Protein 8OVU (pdb70)

Secondary structure (DSSP, 8-state):
----EEEE----EEEETTS-EEEEEEEE-SSPPEEEEEETTEE----SSEEEEEETTEEEEEE-S--GGG-EEEEEEEEETTEEEEEEEEEEEE-----/----EEEE----EEEETTSPEEEEEEEE-SSPPEEEEEETTEEP-SBTTEEEEEETTEEEEEE-S--GGG-EEEEEEEEETTEEEEEEEEEEEE-----

Sequence (198 aa):
GTGPIFIKEVSNADISMGDVATLSVTVIGIPKPKIQWFFNGVLLTPSADYKFVFDGDDHSLIILFTKLEDEGEYTCMASNDYGKTICSAYLKINSKGEGGTGPIFIKEVSNADISMGDVATLSVTVIGIPKPKIQWFFNGVLLTPSADYKFVFDGDDHSLIILFTKLEDEGEYTCMASNDYGKTICSAYLKINSKGEG

Nearest PDB structures (foldseek):
  8ovu-assembly2_B  TM=9.937E-01  e=5.070E-19  Homo sapiens
  8p35-assembly1_A  TM=9.961E-01  e=4.847E-18  Homo sapiens
  2wwk-assembly1_O  TM=9.725E-01  e=3.177E-11  Homo sapiens
  2wwm-assembly2_C  TM=9.693E-01  e=1.285E-10  Homo sapiens
  6h4l-assembly1_A  TM=9.746E-01  e=4.669E-10  Homo sapiens

Solvent-accessible surface area: 10877 Å² total; per-residue (Å²): 71,76,21,3,86,22,108,51,102,13,82,110,28,99,38,59,76,30,70,18,0,35,5,12,0,23,5,74,14,117,58,110,6,136,30,68,3,39,44,89,58,105,92,32,97,85,68,82,42,42,54,57,23,146,50,49,63,27,24,0,0,0,0,11,65,4,76,102,117,10,56,6,89,3,19,0,34,0,20,25,124,136,29,147,46,106,11,52,5,103,0,85,7,72,45,194,81,175,123,85,55,26,5,98,19,107,89,105,12,78,108,30,100,37,62,71,3,43,11,0,49,4,34,0,22,3,68,16,127,51,129,6,132,31,71,6,44,33,93,65,101,75,22,84,116,61,98,63,33,60,72,18,138,77,50,63,64,30,14,0,0,0,12,7,0,79,126,115,8,50,7,93,0,23,0,34,0,16,14,130,144,24,137,52,109,13,51,5,103,1,86,4,73,42,175,83,174,123

GO terms:
  GO:0004713 protein tyrosine kinase activity (F, IDA)
  GO:0035995 detection of muscle stretch (P, IDA)
  GO:0030018 Z disc (C, IDA)
  GO:0005576 extracellular region (C, TAS)
  GO:0005829 cytosol (C, TAS)
  GO:0042802 identical protein binding (F, IPI)
  GO:0005515 protein binding (F, IPI)
  GO:0051015 actin filament binding (F, IDA)
  GO:0097493 structural molecule activity conferring elasticity (F, IDA)
  GO:0004674 protein serine/threonine kinase activity (F, IDA)
  GO:0031674 I band (C, IDA)
  GO:0005509 calcium ion binding (F, IDA)
  GO:0000794 condensed nuclear chromosome (C, IDA)
  GO:0005865 striated muscle thin filament (C, IDA)
  GO:0031430 M band (C, IDA)
  GO:0042805 actinin binding (F, IDA)
  GO:0051592 response to calcium ion (P, IDA)
  GO:0007076 mitotic chromosome condensation (P, IEP)
  GO:0097493 structural molecule activity conferring elasticity (F, TAS)
  GO:0035995 detection of muscle stretch (P, TAS)

Foldseek 3Di:
DFWKDWPAFWEADEAAQQAKDKTKTFMDDPVQWDKWKDFVRHTDDDDPQWDWDDDDRMIMIIGGRGHQVSWGKMKMWIDDPHDIDIHIYTYGYHYDDDD/DDWKDWPAFWEADEAEAQAKDKTKTFMDDPPFWDKWKDFVRHTDDDDPQWDWDDDVRMIIIIGGRDDPVRFGKMKMWTGDPHHIDIHIYTYHYDYDDDD

Organism: Homo sapiens (NCBI:txid9606)

Structure (mmCIF, N/CA/C/O backbone):
data_8OVU
#
_entry.id   8OVU
#
_cell.length_a   36.370
_cell.length_b   62.163
_cell.length_c   189.667
_cell.angle_alpha   90.000
_cell.angle_beta   90.000
_cell.angle_gamma   90.000
#
_symmetry.space_group_name_H-M   'C 2 2 21'
#
loop_
_entity.id
_entity.type
_entity.pdbx_description
1 polymer Titin
2 non-polymer 'MAGNESIUM ION'
3 water water
#
loop_
_atom_site.group_PDB
_atom_site.id
_atom_site.type_symbol
_atom_site.label_atom_id
_atom_site.label_alt_id
_atom_site.label_comp_id
_atom_site.label_asym_id
_atom_site.label_entity_id
_atom_site.label_seq_id
_atom_site.pdbx_PDB_ins_code
_atom_site.Cartn_x
_atom_site.Cartn_y
_atom_site.Cartn_z
_atom_site.occupancy
_atom_site.B_iso_or_equiv
_atom_site.auth_seq_id
_atom_site.auth_comp_id
_atom_site.auth_asym_id
_atom_site.auth_atom_id
_atom_site.pdbx_PDB_model_num
ATOM 1 N N . GLY A 1 1 ? -22.51077 26.50205 5.02647 1.000 57.52975 1 GLY A N 1
ATOM 2 C CA . GLY A 1 1 ? -21.60644 25.65856 4.20203 1.000 60.38509 1 GLY A CA 1
ATOM 3 C C . GLY A 1 1 ? -20.32833 26.36814 3.82683 1.000 58.74384 1 GLY A C 1
ATOM 4 O O . GLY A 1 1 ? -20.24399 26.94191 2.74548 1.000 72.51588 1 GLY A O 1
ATOM 10 N N . THR A 1 2 ? -19.32134 26.30442 4.70044 1.000 47.90621 2 THR A N 1
ATOM 11 C CA . THR A 1 2 ? -18.05998 27.01325 4.50256 1.000 29.60156 2 THR A CA 1
ATOM 12 C C . THR A 1 2 ? -16.91471 26.01469 4.38662 1.000 33.11330 2 THR A C 1
ATOM 13 O O . THR A 1 2 ? -16.95601 24.92070 4.95678 1.000 28.56253 2 THR A O 1
ATOM 24 N N . GLY A 1 3 ? -15.84206 26.43642 3.71685 1.000 30.44978 3 GLY A N 1
ATOM 25 C CA . GLY A 1 3 ? -14.62782 25.66113 3.69381 1.000 18.96575 3 GLY A CA 1
ATOM 26 C C . GLY A 1 3 ? -14.03910 25.56792 5.07762 1.000 16.86624 3 GLY A C 1
ATOM 27 O O . GLY A 1 3 ? -14.47991 26.24032 6.01344 1.000 26.02376 3 GLY A O 1
ATOM 31 N N . PRO A 1 4 ? -13.01304 24.72985 5.23919 1.000 20.40122 4 PRO A N 1
ATOM 32 C CA . PRO A 1 4 ? -12.42877 24.56328 6.56989 1.000 22.38283 4 PRO A CA 1
ATOM 33 C C . PRO A 1 4 ? -11.56946 25.766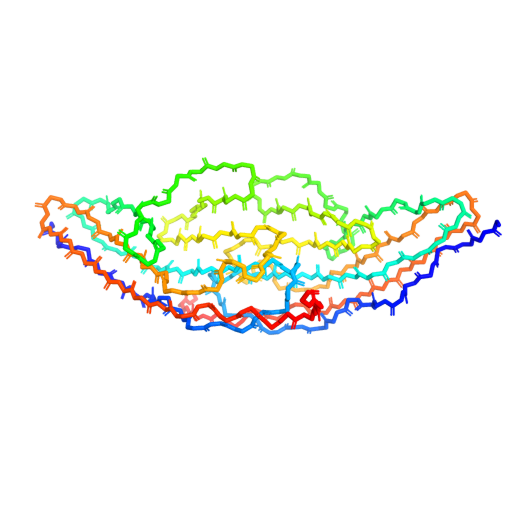06 6.95673 1.000 22.49429 4 PRO A C 1
ATOM 34 O O . PRO A 1 4 ? -10.87629 26.36853 6.13213 1.000 17.62955 4 PRO A O 1
ATOM 45 N N . ILE A 1 5 ? -11.59808 26.10405 8.23609 1.000 20.39891 5 ILE A N 1
ATOM 46 C CA . ILE A 1 5 ? -10.82749 27.22437 8.76589 1.000 24.29859 5 ILE A CA 1
ATOM 47 C C . ILE A 1 5 ? -10.08298 26.77576 10.00730 1.000 17.56323 5 ILE A C 1
ATOM 48 O O . ILE A 1 5 ? -10.71656 26.35069 10.98014 1.000 23.16220 5 ILE A O 1
ATOM 64 N N . PHE A 1 6 ? -8.76480 27.01261 10.03946 1.000 22.31496 6 PHE A N 1
ATOM 65 C CA . PHE A 1 6 ? -7.97471 26.78124 11.24753 1.000 21.88118 6 PHE A CA 1
ATOM 66 C C . PHE A 1 6 ? -8.17362 27.97504 12.17748 1.000 26.46656 6 PHE A C 1
ATOM 67 O O . PHE A 1 6 ? -7.65480 29.06406 11.92964 1.000 21.53323 6 PHE A O 1
ATOM 84 N N . ILE A 1 7 ? -8.95915 27.78141 13.23726 1.000 18.61066 7 ILE A N 1
ATOM 85 C CA . ILE A 1 7 ? -9.01289 28.76139 14.31799 1.000 17.92382 7 ILE A CA 1
ATOM 86 C C . ILE A 1 7 ? -7.68943 28.79430 15.07129 1.000 19.64578 7 ILE A C 1
ATOM 87 O O . ILE A 1 7 ? -7.33152 29.80491 15.67529 1.000 20.23328 7 ILE A O 1
ATOM 103 N N . LYS A 1 8 ? -7.04671 27.63528 15.20230 1.000 26.87867 8 LYS A N 1
ATOM 104 C CA . LYS A 1 8 ? -5.74023 27.48291 15.82745 1.000 21.50246 8 LYS A CA 1
ATOM 105 C C . LYS A 1 8 ? -4.90814 26.61669 14.90231 1.000 20.85688 8 LYS A C 1
ATOM 106 O O . LYS A 1 8 ? -5.29448 25.47961 14.59781 1.000 21.61363 8 LYS A O 1
ATOM 125 N N . GLU A 1 9 ? -3.82852 27.18060 14.38071 1.000 18.90451 9 GLU A N 1
ATOM 126 C CA . GLU A 1 9 ? -2.89775 26.44334 13.53367 1.000 23.62493 9 GLU A CA 1
ATOM 127 C C . GLU A 1 9 ? -1.80481 25.76522 14.35575 1.000 29.29155 9 GLU A C 1
ATOM 128 O O . GLU A 1 9 ? -1.58327 26.10517 15.50578 1.000 27.06329 9 GLU A O 1
ATOM 140 N N . VAL A 1 10 ? -1.12343 24.79641 13.74431 1.000 20.91826 10 VAL A N 1
ATOM 141 C CA . VAL A 1 10 ? -0.04820 24.08167 14.44754 1.000 20.37082 10 VAL A CA 1
ATOM 142 C C . VAL A 1 10 ? 1.10523 25.02587 14.72939 1.000 21.28293 10 VAL A C 1
ATOM 143 O O . VAL A 1 10 ? 1.33246 25.99666 13.98888 1.000 23.40687 10 VAL A O 1
ATOM 156 N N . SER A 1 11 ? 1.80823 24.78754 15.84106 1.000 29.39956 11 SER A N 1
ATOM 157 C CA . SER A 1 11 ? 2.95349 25.59836 16.24110 1.000 24.76897 11 SER A CA 1
ATOM 158 C C . SER A 1 11 ? 4.22350 24.76706 16.15441 1.000 29.57217 11 SER A C 1
ATOM 159 O O . SER A 1 11 ? 4.22104 23.57996 16.47654 1.000 18.95102 11 SER A O 1
ATOM 167 N N . ASN A 1 12 ? 5.32591 25.39807 15.77490 1.000 23.33572 12 ASN A N 1
ATOM 168 C CA . ASN A 1 12 ? 6.61768 24.73023 15.88628 1.000 25.92475 12 ASN A CA 1
ATOM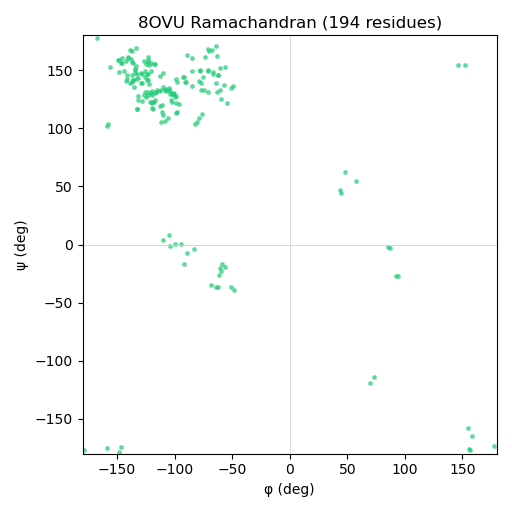 169 C C . ASN A 1 12 ? 6.85698 24.27250 17.32417 1.000 29.12518 12 ASN A C 1
ATOM 170 O O . ASN A 1 12 ? 6.40044 24.90281 18.28230 1.000 22.36120 12 ASN A O 1
ATOM 181 N N . ALA A 1 13 ? 7.64917 23.21248 17.48933 1.000 25.11872 13 ALA A N 1
ATOM 182 C CA . ALA A 1 13 ? 7.93163 22.70789 18.83170 1.000 29.11731 13 ALA A CA 1
ATOM 183 C C . ALA A 1 13 ? 9.32590 22.12501 18.82921 1.000 23.69390 13 ALA A C 1
ATOM 184 O O . ALA A 1 13 ? 9.78267 21.63913 17.79556 1.000 23.03551 13 ALA A O 1
ATOM 191 N N . ASP A 1 14 ? 10.00753 22.20799 19.98181 1.000 23.97702 14 ASP A N 1
ATOM 192 C CA . ASP A 1 14 ? 11.34660 21.65507 20.20641 1.000 22.53804 14 ASP A CA 1
ATOM 193 C C . ASP A 1 14 ? 11.25184 20.63065 21.33627 1.000 28.63402 14 ASP A C 1
ATOM 194 O O . ASP A 1 14 ? 10.81093 20.96392 22.43673 1.000 30.54993 14 ASP A O 1
ATOM 203 N N . ILE A 1 15 ? 11.65431 19.40185 21.07492 1.000 24.91804 15 ILE A N 1
ATOM 204 C CA . ILE A 1 15 ? 11.44272 18.28669 21.99230 1.000 25.99657 15 ILE A CA 1
ATOM 205 C C . ILE A 1 15 ? 12.76798 17.54560 22.13674 1.000 35.11514 15 ILE A C 1
ATOM 206 O O . ILE A 1 15 ? 13.53175 17.45517 21.17144 1.000 38.77640 15 ILE A O 1
ATOM 222 N N . SER A 1 16 ? 13.06316 17.05662 23.34368 1.000 25.30069 16 SER A N 1
ATOM 223 C CA . SER A 1 16 ? 14.19111 16.15380 23.53637 1.000 22.12459 16 SER A CA 1
ATOM 224 C C . SER A 1 16 ? 13.78734 14.76032 23.08580 1.000 32.44283 16 SER A C 1
ATOM 225 O O . SER A 1 16 ? 12.64216 14.33560 23.27803 1.000 27.14005 16 SER A O 1
ATOM 233 N N . MET A 1 17 ? 14.72761 14.07185 22.44476 1.000 27.22860 17 MET A N 1
ATOM 234 C CA . MET A 1 17 ? 14.49426 12.72843 21.94664 1.000 26.46069 17 MET A CA 1
ATOM 235 C C . MET A 1 17 ? 13.88390 11.86746 23.03723 1.000 29.21387 17 MET A C 1
ATOM 236 O O . MET A 1 17 ? 14.33398 11.86880 24.18551 1.000 26.72678 17 MET A O 1
ATOM 250 N N . GLY A 1 18 ? 12.88515 11.08753 22.66633 1.000 27.63320 18 GLY A N 1
ATOM 251 C CA . GLY A 1 18 ? 12.24142 10.19547 23.60993 1.000 24.35424 18 GLY A CA 1
ATOM 252 C C . GLY A 1 18 ? 11.00170 10.78205 24.27050 1.000 39.60520 18 GLY A C 1
ATOM 253 O O . GLY A 1 18 ? 10.07553 10.03589 24.61541 1.000 30.17128 18 GLY A O 1
ATOM 257 N N . ASP A 1 19 ? 10.92890 12.10080 24.38983 1.000 27.62502 19 ASP A N 1
ATOM 258 C CA . ASP A 1 19 ? 9.73444 12.71639 24.95439 1.000 28.33878 19 ASP A CA 1
ATOM 259 C C . ASP A 1 19 ? 8.54525 12.61975 23.99048 1.000 33.09610 19 ASP A C 1
ATOM 260 O O . ASP A 1 19 ? 8.66900 12.30635 22.79892 1.000 22.86936 19 ASP A O 1
ATOM 269 N N . VAL A 1 20 ? 7.37578 12.92588 24.52823 1.000 24.99428 20 VAL A N 1
ATOM 270 C CA . VAL A 1 20 ? 6.14746 12.89878 23.75160 1.000 22.60428 20 VAL A CA 1
ATOM 271 C C . VAL A 1 20 ? 6.12012 14.15804 22.90243 1.000 35.08881 20 VAL A C 1
ATOM 272 O O . VAL A 1 20 ? 6.34116 15.25361 23.41552 1.000 23.73873 20 VAL A O 1
ATOM 285 N N . ALA A 1 21 ? 5.81036 14.02206 21.61994 1.000 26.34313 21 ALA A N 1
ATOM 286 C CA . ALA A 1 21 ? 5.58307 15.16926 20.74533 1.000 21.68970 21 ALA A CA 1
ATOM 287 C C . ALA A 1 21 ? 4.08605 15.31873 20.49046 1.000 18.69036 21 ALA A C 1
ATOM 288 O O . ALA A 1 21 ? 3.40356 14.32638 20.24401 1.000 25.52661 21 ALA A O 1
ATOM 295 N N . THR A 1 22 ? 3.57153 16.56078 20.58568 1.000 16.21205 22 THR A N 1
ATOM 296 C CA . THR A 1 22 ? 2.19210 16.87774 20.25947 1.000 20.69999 22 THR A CA 1
ATOM 297 C C . THR A 1 22 ? 2.07151 18.06060 19.30112 1.000 23.06442 22 THR A C 1
ATOM 298 O O . THR A 1 22 ? 2.80212 19.05158 19.40841 1.000 19.97806 22 THR A O 1
ATOM 309 N N . LEU A 1 23 ? 1.16578 17.92934 18.34639 1.000 22.14802 23 LEU A N 1
ATOM 310 C CA . LEU A 1 23 ? 0.74697 19.02314 17.47955 1.000 26.12891 23 LEU A CA 1
ATOM 311 C C . LEU A 1 23 ? -0.76617 19.18826 17.60094 1.000 23.10100 23 LEU A C 1
ATOM 312 O O . LEU A 1 23 ? -1.49509 18.20322 17.51804 1.000 21.17022 23 LEU A O 1
ATOM 328 N N . SER A 1 24 ? -1.25171 20.41201 17.80032 1.000 19.97351 24 SER A N 1
ATOM 329 C CA . SER A 1 24 ? -2.68564 20.62643 18.00481 1.000 14.36275 24 SER A CA 1
ATOM 330 C C . SER A 1 24 ? -3.23075 21.71581 17.08809 1.000 15.92963 24 SER A C 1
ATOM 331 O O . SER A 1 24 ? -2.56093 22.70981 16.79547 1.000 19.56892 24 SER A O 1
ATOM 339 N N . VAL A 1 25 ? -4.50458 21.54432 16.68745 1.000 16.33001 25 VAL A N 1
ATOM 340 C CA . VAL A 1 25 ? -5.23235 22.50907 15.88567 1.000 13.80751 25 VAL A CA 1
ATOM 341 C C . VAL A 1 25 ? -6.65773 22.57085 16.39755 1.000 14.99837 25 VAL A C 1
ATOM 342 O O . VAL A 1 25 ? -7.13741 21.68107 17.10638 1.000 19.07855 25 VAL A O 1
ATOM 355 N N . THR A 1 26 ? -7.31274 23.64785 16.02801 1.000 17.05767 26 THR A N 1
ATOM 356 C CA . THR A 1 26 ? -8.73876 23.85692 16.18294 1.000 21.92688 26 THR A CA 1
ATOM 357 C C . THR A 1 26 ? -9.28232 24.22455 14.81043 1.000 18.01011 26 THR A C 1
ATOM 358 O O . THR A 1 26 ? -8.73305 25.10962 14.14907 1.000 20.13163 26 THR A O 1
ATOM 369 N N . VAL A 1 27 ? -10.33981 23.53579 14.36447 1.000 17.49087 27 VAL A N 1
ATOM 370 C CA . VAL A 1 27 ? -10.84221 23.69249 12.99575 1.000 16.46143 27 VAL A CA 1
ATOM 371 C C . VAL A 1 27 ? -12.34836 23.85539 13.04041 1.000 19.27183 27 VAL A C 1
ATOM 372 O O . VAL A 1 27 ? -13.02082 23.21178 13.85374 1.000 21.32729 27 VAL A O 1
ATOM 385 N N . ILE A 1 28 ? -12.88391 24.63948 12.10386 1.000 17.07236 28 ILE A N 1
ATOM 386 C CA . ILE A 1 28 ? -14.32140 24.81967 11.93947 1.000 18.43318 28 ILE A CA 1
ATOM 387 C C . ILE A 1 28 ? -14.63419 24.78414 10.44966 1.000 18.92395 28 ILE A C 1
ATOM 388 O O . ILE A 1 28 ? -13.73215 24.80521 9.61211 1.000 21.48868 28 ILE A O 1
ATOM 404 N N . GLY A 1 29 ? -15.91501 24.65378 10.12996 1.000 19.95802 29 GLY A N 1
ATOM 405 C CA . GLY A 1 29 ? -16.38734 24.48980 8.76299 1.000 21.27566 29 GLY A CA 1
ATOM 406 C C . GLY A 1 29 ? -17.61651 23.58499 8.78022 1.000 18.33595 29 GLY A C 1
ATOM 407 O O . GLY A 1 29 ? -17.84477 22.82969 9.71542 1.000 21.37315 29 GLY A O 1
ATOM 411 N N . ILE A 1 30 ? -18.46081 23.73974 7.76333 1.000 22.97699 30 ILE A N 1
ATOM 412 C CA . ILE A 1 30 ? -19.64297 22.92178 7.55679 1.000 26.75791 30 ILE A CA 1
ATOM 413 C C . ILE A 1 30 ? -19.59417 22.48891 6.09009 1.000 23.65164 30 ILE A C 1
ATOM 414 O O . ILE A 1 30 ? -19.45918 23.33319 5.18659 1.000 25.03267 30 ILE A O 1
ATOM 430 N N . PRO A 1 31 ? -19.62865 21.16913 5.79735 1.000 18.95409 31 PRO A N 1
ATOM 431 C CA . PRO A 1 31 ? -19.67559 20.02538 6.73553 1.000 29.33398 31 PRO A CA 1
ATOM 432 C C . PRO A 1 31 ? -18.43160 19.93598 7.60405 1.000 21.27622 31 PRO A C 1
ATOM 433 O O . PRO A 1 31 ? -17.42847 20.54100 7.24486 1.000 19.51101 31 PRO A O 1
ATOM 444 N N . LYS A 1 32 ? -18.50894 19.20511 8.70136 1.000 18.91799 32 LYS A N 1
ATOM 445 C CA . LYS A 1 32 ? -17.40047 19.16741 9.64453 1.000 22.83493 32 LYS A CA 1
ATOM 446 C C . LYS A 1 32 ? -16.17225 18.64355 8.92169 1.000 20.26062 32 LYS A C 1
ATOM 447 O O . LYS A 1 32 ? -16.23185 17.56676 8.31999 1.000 21.16393 32 LYS A O 1
ATOM 466 N N . PRO A 1 33 ? -15.05904 19.36389 8.93215 1.000 23.47493 33 PRO A N 1
ATOM 467 C CA . PRO A 1 33 ? -13.90499 18.91061 8.14522 1.000 24.96517 33 PRO A CA 1
ATOM 468 C C . PRO A 1 33 ? -13.22248 17.66696 8.69815 1.000 25.98837 33 PRO A C 1
ATOM 469 O O . PRO A 1 33 ? -13.16887 17.40846 9.90740 1.000 20.46407 33 PRO A O 1
ATOM 480 N N . LYS A 1 34 ? -12.67572 16.90177 7.76627 1.000 22.32226 34 LYS A N 1
ATOM 481 C CA . LYS A 1 34 ? -11.85135 15.75172 8.08819 1.000 17.07573 34 LYS A CA 1
ATOM 482 C C . LYS A 1 34 ? -10.39839 16.17930 8.16002 1.000 21.68126 34 LYS A C 1
ATOM 483 O O . LYS A 1 34 ? -9.96394 17.07591 7.44488 1.000 24.96698 34 LYS A O 1
ATOM 502 N N . ILE A 1 35 ? -9.67539 15.57502 9.08302 1.000 16.50530 35 ILE A N 1
ATOM 503 C CA . ILE A 1 35 ? -8.30451 15.95859 9.38420 1.000 17.33020 35 ILE A CA 1
ATOM 504 C C . ILE A 1 35 ? -7.37386 14.86873 8.91206 1.000 25.05371 35 ILE A C 1
ATOM 505 O O . ILE A 1 35 ? -7.58041 13.70274 9.24340 1.000 18.97266 35 ILE A O 1
ATOM 521 N N . GLN A 1 36 ? -6.27530 15.26691 8.26222 1.000 21.97594 36 GLN A N 1
ATOM 522 C CA . GLN A 1 36 ? -5.17494 14.35944 7.94326 1.000 22.13570 36 GLN A CA 1
ATOM 523 C C . GLN A 1 36 ? -3.86197 15.05201 8.30904 1.000 16.12964 36 GLN A C 1
ATOM 524 O O . GLN A 1 36 ? -3.77570 16.28338 8.33139 1.000 17.84418 36 GLN A O 1
ATOM 538 N N . TRP A 1 37 ? -2.85454 14.24861 8.60848 1.000 19.00764 37 TRP A N 1
ATOM 539 C CA . TRP A 1 37 ? -1.51854 14.70456 8.99192 1.000 15.90728 37 TRP A CA 1
ATOM 540 C C . TRP A 1 37 ? -0.49685 14.09882 8.04390 1.000 21.30185 37 TRP A C 1
ATOM 541 O O . TRP A 1 37 ? -0.59594 12.91558 7.66774 1.000 18.21478 37 TRP A O 1
ATOM 562 N N . PHE A 1 38 ? 0.50159 14.90664 7.69919 1.000 23.28229 38 PHE A N 1
ATOM 563 C CA . PHE A 1 38 ? 1.57427 14.53763 6.79007 1.000 24.04311 38 PHE A CA 1
ATOM 564 C C . PHE A 1 38 ? 2.91805 14.83195 7.44725 1.000 16.22421 38 PHE A C 1
ATOM 565 O O . PHE A 1 38 ? 3.04511 15.77821 8.22751 1.000 19.29003 38 PHE A O 1
ATOM 582 N N . PHE A 1 39 ? 3.91068 14.00628 7.12996 1.000 17.71377 39 PHE A N 1
ATOM 583 C CA . PHE A 1 39 ? 5.29149 14.21370 7.54873 1.000 25.93116 39 PHE A CA 1
ATOM 584 C C . PHE A 1 39 ? 6.16467 14.35914 6.31592 1.000 16.86285 39 PHE A C 1
ATOM 585 O O . PHE A 1 39 ? 6.26050 13.42209 5.50474 1.000 26.17335 39 PHE A O 1
ATOM 602 N N . ASN A 1 40 ? 6.77353 15.52326 6.16437 1.000 18.29928 40 ASN A N 1
ATOM 603 C CA . ASN A 1 40 ? 7.49205 15.85153 4.95028 1.000 25.74861 40 ASN A CA 1
ATOM 604 C C . ASN A 1 40 ? 6.67191 15.43716 3.73829 1.000 29.34738 40 ASN A C 1
ATOM 605 O O . ASN A 1 40 ? 7.18081 14.89108 2.76371 1.000 26.61005 40 ASN A O 1
ATOM 616 N N . GLY A 1 41 ? 5.38089 15.74327 3.78558 1.000 21.48294 41 GLY A N 1
ATOM 617 C CA . GLY A 1 41 ? 4.51252 15.52816 2.64333 1.000 27.01089 41 GLY A CA 1
ATOM 618 C C . GLY A 1 41 ? 3.92963 14.13867 2.51795 1.000 24.87858 41 GLY A C 1
ATOM 619 O O . GLY A 1 41 ? 3.12504 13.90858 1.60603 1.000 28.64590 41 GLY A O 1
ATOM 623 N N . VAL A 1 42 ? 4.26555 13.20538 3.39929 1.000 18.84781 42 VAL A N 1
ATOM 624 C CA . VAL A 1 42 ? 3.73706 11.83897 3.29370 1.000 22.75291 42 VAL A CA 1
ATOM 625 C C . VAL A 1 42 ? 2.65493 11.62889 4.35164 1.000 23.18708 42 VAL A C 1
ATOM 626 O O . VAL A 1 42 ? 2.85442 11.91776 5.53086 1.000 22.04465 42 VAL A O 1
ATOM 639 N N . LEU A 1 43 ? 1.53619 11.06980 3.93813 1.000 22.93912 43 LEU A N 1
ATOM 640 C CA . LEU A 1 43 ? 0.43142 10.82480 4.85037 1.000 25.97705 43 LEU A CA 1
ATOM 641 C C . LEU A 1 43 ? 0.81677 9.88135 5.99173 1.000 20.76659 43 LEU A C 1
ATOM 642 O O . LEU A 1 43 ? 1.43784 8.83207 5.78439 1.000 23.91390 43 LEU A O 1
ATOM 658 N N . LEU A 1 44 ? 0.45691 10.28134 7.19756 1.000 28.73710 44 LEU A N 1
ATOM 659 C CA . LEU A 1 44 ? 0.61703 9.48466 8.39941 1.000 24.64491 44 LEU A CA 1
ATOM 660 C C . LEU A 1 44 ? -0.67230 8.69446 8.65067 1.000 26.42460 44 LEU A C 1
ATOM 661 O O . LEU A 1 44 ? -1.78187 9.15538 8.33842 1.000 22.62944 44 LEU A O 1
ATOM 677 N N . THR A 1 45 ? -0.50867 7.46389 9.15249 1.000 21.49589 45 THR A N 1
ATOM 678 C CA . THR A 1 45 ? -1.63521 6.61203 9.53402 1.000 33.47902 45 THR A CA 1
ATOM 679 C C . THR A 1 45 ? -1.52507 6.27073 11.02159 1.000 33.06308 45 THR A C 1
ATOM 680 O O . THR A 1 45 ? -0.41958 6.24342 11.55507 1.000 28.28613 45 THR A O 1
ATOM 691 N N . PRO A 1 46 ? -2.64811 6.06076 11.73284 1.000 33.05059 46 PRO A N 1
ATOM 692 C CA . PRO A 1 46 ? -2.55248 5.69592 13.15854 1.000 31.08081 46 PRO A CA 1
ATOM 693 C C . PRO A 1 46 ? -1.83390 4.36663 13.32440 1.000 46.18614 46 PRO A C 1
ATOM 694 O O . PRO A 1 46 ? -1.93233 3.47339 12.48587 1.000 47.06572 46 PRO A O 1
ATOM 705 N N . SER A 1 47 ? -1.09110 4.25609 14.41438 1.000 53.39081 47 SER A N 1
ATOM 706 C CA . SER A 1 47 ? -0.26745 3.09253 14.72904 1.000 42.35921 47 SER A CA 1
ATOM 707 C C . SER A 1 47 ? -0.04137 3.13044 16.23659 1.000 56.83627 47 SER A C 1
ATOM 708 O O . SER A 1 47 ? -0.66793 3.91736 16.95706 1.000 45.21602 47 SER A O 1
ATOM 716 N N . ALA A 1 48 ? 0.77873 2.21554 16.72608 1.000 42.63223 48 ALA A N 1
ATOM 717 C CA . ALA A 1 48 ? 0.96572 2.09468 18.16533 1.000 56.12676 48 ALA A CA 1
ATOM 718 C C . ALA A 1 48 ? 1.55455 3.35864 18.77966 1.000 35.25979 48 ALA A C 1
ATOM 719 O O . ALA A 1 48 ? 1.21180 3.71232 19.91038 1.000 41.52913 48 ALA A O 1
ATOM 726 N N . ASP A 1 49 ? 2.46154 4.02982 18.07157 1.000 27.21449 49 ASP A N 1
ATOM 727 C CA . ASP A 1 49 ? 3.13450 5.20979 18.58956 1.000 41.14046 49 ASP A CA 1
ATOM 728 C C . ASP A 1 49 ? 2.63377 6.53515 18.01820 1.000 29.89216 49 ASP A C 1
ATOM 729 O O . ASP A 1 49 ? 3.15375 7.59067 18.41284 1.000 27.44829 49 ASP A O 1
ATOM 738 N N . TYR A 1 50 ? 1.66348 6.52900 17.09808 1.000 27.08029 50 TYR A N 1
ATOM 739 C CA . TYR A 1 50 ? 1.04962 7.75226 16.60429 1.000 27.10520 50 TYR A CA 1
ATOM 740 C C . TYR A 1 50 ? -0.40708 7.69509 16.99504 1.000 31.15267 50 TYR A C 1
ATOM 741 O O . TYR A 1 50 ? -1.12685 6.78829 16.55875 1.000 29.20391 50 TYR A O 1
ATOM 759 N N . LYS A 1 51 ? -0.86576 8.71825 17.71223 1.000 20.81907 51 LYS A N 1
ATOM 760 C CA . LYS A 1 51 ? -2.27380 8.83517 18.04969 1.000 25.76038 51 LYS A CA 1
ATOM 761 C C . LYS A 1 51 ? -2.88627 10.03575 17.35824 1.000 21.58605 51 LYS A C 1
ATOM 762 O O . LYS A 1 51 ? -2.38887 11.16115 17.49054 1.000 23.11323 51 LYS A O 1
ATOM 781 N N . PHE A 1 52 ? -4.02439 9.80930 16.73443 1.000 19.17596 52 PHE A N 1
ATOM 782 C CA . PHE A 1 52 ? -4.79948 10.84583 16.06275 1.000 16.69545 52 PHE A CA 1
ATOM 783 C C . PHE A 1 52 ? -6.00548 11.02532 16.96117 1.000 21.08137 52 PHE A C 1
ATOM 784 O O . PHE A 1 52 ? -6.89655 10.18438 16.94742 1.000 22.37867 52 PHE A O 1
ATOM 801 N N . VAL A 1 53 ? -6.07355 12.11441 17.70117 1.000 20.23416 53 VAL A N 1
ATOM 802 C CA . VAL A 1 53 ? -7.13576 12.26501 18.68434 1.000 20.03486 53 VAL A CA 1
ATOM 803 C C . VAL A 1 53 ? -7.93035 13.52533 18.38270 1.000 18.07873 53 VAL A C 1
ATOM 804 O O . VAL A 1 53 ? -7.46411 14.43989 17.70817 1.000 17.36429 53 VAL A O 1
ATOM 817 N N . PHE A 1 54 ? -9.18849 13.53195 18.81580 1.000 22.53162 54 PHE A N 1
ATOM 818 C CA . PHE A 1 54 ? -10.00421 14.72521 18.64684 1.000 16.69361 54 PHE A CA 1
ATOM 819 C C . PHE A 1 54 ? -10.95580 14.86364 19.81903 1.000 18.93463 54 PHE A C 1
ATOM 820 O O . PHE A 1 54 ? -11.27181 13.88299 20.51017 1.000 23.64558 54 PHE A O 1
ATOM 837 N N . ASP A 1 55 ? -11.45005 16.09763 19.97816 1.000 19.61249 55 ASP A N 1
ATOM 838 C CA . ASP A 1 55 ? -12.40108 16.46396 21.03043 1.000 24.27513 55 ASP A CA 1
ATOM 839 C C . ASP A 1 55 ? -13.10786 17.71862 20.52737 1.000 17.01403 55 ASP A C 1
ATOM 840 O O . ASP A 1 55 ? -12.51574 18.80804 20.52347 1.000 16.81650 55 ASP A O 1
ATOM 849 N N . GLY A 1 56 ? -14.33811 17.55493 20.07866 1.000 20.74196 56 GLY A N 1
ATOM 850 C CA . GLY A 1 56 ? -15.10204 18.73192 19.65482 1.000 27.26311 56 GLY A CA 1
ATOM 851 C C . GLY A 1 56 ? -14.61665 19.28686 18.33298 1.000 20.41148 56 GLY A C 1
ATOM 852 O O . GLY A 1 56 ? -14.75746 18.62993 17.30552 1.000 20.74450 56 GLY A O 1
ATOM 856 N N . ASP A 1 57 ? -14.06057 20.49653 18.32982 1.000 18.22464 57 ASP A N 1
ATOM 857 C CA . ASP A 1 57 ? -13.44022 21.06775 17.14883 1.000 19.22239 57 ASP A CA 1
ATOM 858 C C . ASP A 1 57 ? -11.92735 20.93987 17.15332 1.000 20.71372 57 ASP A C 1
ATOM 859 O O . ASP A 1 57 ? -11.30217 21.37847 16.19237 1.000 19.29049 57 ASP A O 1
ATOM 868 N N . ASP A 1 58 ? -11.35301 20.32555 18.19625 1.000 19.55448 58 ASP A N 1
ATOM 869 C CA . ASP A 1 58 ? -9.91681 20.22592 18.39113 1.000 16.64704 58 ASP A CA 1
ATOM 870 C C . ASP A 1 58 ? -9.40228 18.87110 17.92658 1.000 20.04742 58 ASP A C 1
ATOM 871 O O . ASP A 1 58 ? -10.06466 17.83239 18.07891 1.000 20.56005 58 ASP A O 1
ATOM 880 N N . HIS A 1 59 ? -8.23335 18.90548 17.34810 1.000 17.62035 59 HIS A N 1
ATOM 881 C CA . HIS A 1 59 ? -7.52082 17.73348 16.92303 1.000 16.54070 59 HIS A CA 1
ATOM 882 C C . HIS A 1 59 ? -6.06432 17.82636 17.34998 1.000 17.64678 59 HIS A C 1
ATOM 883 O O . HIS A 1 59 ? -5.44578 18.90795 17.37283 1.000 20.21857 59 HIS A O 1
ATOM 897 N N . SER A 1 60 ? -5.49382 16.66375 17.63244 1.000 15.30713 60 SER A N 1
ATOM 898 C CA . SER A 1 60 ? -4.07324 16.60688 17.94888 1.000 15.34937 60 SER A CA 1
ATOM 899 C C . SER A 1 60 ? -3.42746 15.37349 17.35665 1.000 15.30023 60 SER A C 1
ATOM 900 O O . SER A 1 60 ? -4.01929 14.29445 17.34816 1.000 19.45437 60 SER A O 1
ATOM 908 N N . LEU A 1 61 ? -2.16927 15.52192 16.95562 1.000 18.81697 61 LEU A N 1
ATOM 909 C CA . LEU A 1 61 ? -1.29664 14.39356 16.66806 1.000 20.94112 61 LEU A CA 1
ATOM 910 C C . LEU A 1 61 ? -0.35396 14.21606 17.84739 1.000 26.54013 61 LEU A C 1
ATOM 911 O O . LEU A 1 61 ? 0.26706 15.18806 18.28219 1.000 23.28207 61 LEU A O 1
ATOM 927 N N . ILE A 1 62 ? -0.26318 12.99107 18.36635 1.000 17.66598 62 ILE A N 1
ATOM 928 C CA . ILE A 1 62 ? 0.59124 12.65577 19.50316 1.000 20.90646 62 ILE A CA 1
ATOM 929 C C . ILE A 1 62 ? 1.59930 11.60785 19.03844 1.000 19.17796 62 ILE A C 1
ATOM 930 O O . ILE A 1 62 ? 1.21755 10.54563 18.53652 1.000 24.01706 62 ILE A O 1
ATOM 946 N N . ILE A 1 63 ? 2.87798 11.91754 19.16539 1.000 19.16050 63 ILE A N 1
ATOM 947 C CA . ILE A 1 63 ? 3.94480 10.98257 18.81244 1.000 15.95392 63 ILE A CA 1
ATOM 948 C C . ILE A 1 63 ? 4.61345 10.55861 20.10811 1.000 18.67289 63 ILE A C 1
ATOM 949 O O . ILE A 1 63 ? 5.12036 11.41376 20.84933 1.000 24.17979 63 ILE A O 1
ATOM 965 N N . LEU A 1 64 ? 4.46898 9.28116 20.44789 1.000 24.20807 64 LEU A N 1
ATOM 966 C CA . LEU A 1 64 ? 5.14630 8.68587 21.59212 1.000 29.58156 64 LEU A CA 1
ATOM 967 C C . LEU A 1 64 ? 6.53325 8.24097 21.18105 1.000 29.10128 64 LEU A C 1
ATOM 968 O O . LEU A 1 64 ? 6.76757 7.82397 20.03652 1.000 29.41465 64 LEU A O 1
ATOM 984 N N . PHE A 1 65 ? 7.43450 8.28665 22.14437 1.000 28.97424 65 PHE A N 1
ATOM 985 C CA . PHE A 1 65 ? 8.74713 7.67652 22.02976 1.000 32.88040 65 PHE A CA 1
ATOM 986 C C . PHE A 1 65 ? 9.50310 8.22346 20.82443 1.000 39.23479 65 PHE A C 1
ATOM 987 O O . PHE A 1 65 ? 10.05155 7.46914 20.02021 1.000 35.44586 65 PHE A O 1
ATOM 1004 N N . THR A 1 66 ? 9.62564 9.54385 20.77177 1.000 26.40365 66 THR A N 1
ATOM 1005 C CA . THR A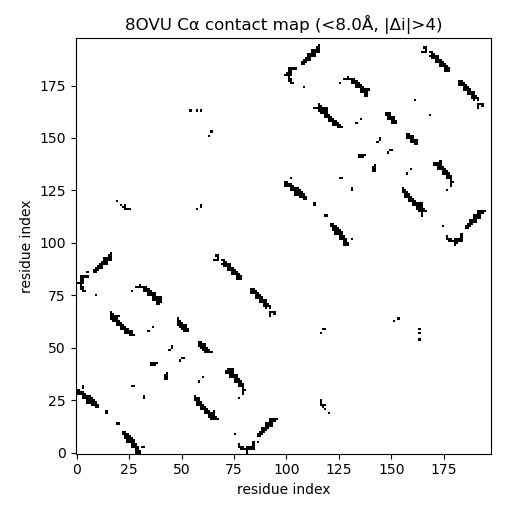 1 66 ? 10.21517 10.19508 19.60328 1.000 20.40994 66 THR A CA 1
ATOM 1006 C C . THR A 1 66 ? 11.66378 9.76749 19.41884 1.000 27.90314 66 THR A C 1
ATOM 1007 O O . THR A 1 66 ? 12.40825 9.55697 20.38178 1.000 29.41227 66 THR A O 1
ATOM 1018 N N . LYS A 1 67 ? 12.06824 9.66854 18.15572 1.000 23.52443 67 LYS A N 1
ATOM 1019 C CA . LYS A 1 67 ? 13.43013 9.35097 17.77297 1.000 39.74372 67 LYS A CA 1
ATOM 1020 C C . LYS A 1 67 ? 13.88612 10.50002 16.89558 1.000 37.05969 67 LYS A C 1
ATOM 1021 O O . LYS A 1 67 ? 13.06378 11.24855 16.35304 1.000 19.53360 67 LYS A O 1
ATOM 1040 N N . LEU A 1 68 ? 15.19222 10.63718 16.73738 1.000 24.69020 68 LEU A N 1
ATOM 1041 C CA . LEU A 1 68 ? 15.69997 11.73717 15.92422 1.000 37.23612 68 LEU A CA 1
ATOM 1042 C C . LEU A 1 68 ? 15.01720 11.77583 14.56280 1.000 30.89800 68 LEU A C 1
ATOM 1043 O O . LEU A 1 68 ? 14.73318 12.84942 14.02434 1.000 23.02055 68 LEU A O 1
ATOM 1059 N N . GLU A 1 69 ? 14.73098 10.59795 14.00669 1.000 27.74520 69 GLU A N 1
ATOM 1060 C CA . GLU A 1 69 ? 14.12093 10.46257 12.68507 1.000 37.37958 69 GLU A CA 1
ATOM 1061 C C . GLU A 1 69 ? 12.76020 11.15197 12.57928 1.000 28.74689 69 GLU A C 1
ATOM 1062 O O . GLU A 1 69 ? 12.27253 11.36542 11.45972 1.000 24.22305 69 GLU A O 1
ATOM 1074 N N . ASP A 1 70 ? 12.12922 11.47094 13.70094 1.000 20.39627 70 ASP A N 1
ATOM 1075 C CA . ASP A 1 70 ? 10.81562 12.13333 13.69465 1.000 26.14670 70 ASP A CA 1
ATOM 1076 C C . ASP A 1 70 ? 10.91794 13.64022 13.51601 1.000 24.96642 70 ASP A C 1
ATOM 1077 O O . ASP A 1 70 ? 9.88469 14.32059 13.43309 1.000 20.16413 70 ASP A O 1
ATOM 1086 N N . GLU A 1 71 ? 12.13685 14.17470 13.46120 1.000 23.92462 71 GLU A N 1
ATOM 1087 C CA . GLU A 1 71 ? 12.31994 15.60046 13.24024 1.000 17.59919 71 GLU A CA 1
ATOM 1088 C C . GLU A 1 71 ? 11.95546 15.93055 11.79425 1.000 15.58043 71 GLU A C 1
ATOM 1089 O O . GLU A 1 71 ? 12.39841 15.25450 10.86754 1.000 16.76180 71 GLU A O 1
ATOM 1101 N N . GLY A 1 72 ? 11.13502 16.95882 11.60601 1.000 22.70879 72 GLY A N 1
ATOM 1102 C CA . GLY A 1 72 ? 10.78174 17.39207 10.26480 1.000 20.72730 72 GLY A CA 1
ATOM 1103 C C . GLY A 1 72 ? 9.48644 18.19468 10.21217 1.000 26.12997 72 GLY A C 1
ATOM 1104 O O . GLY A 1 72 ? 8.96955 18.65230 11.23458 1.000 23.18370 72 GLY A O 1
ATOM 1108 N N . GLU A 1 73 ? 8.96216 18.32638 8.99337 1.000 20.70706 73 GLU A N 1
ATOM 1109 C CA . GLU A 1 73 ? 7.84928 19.22796 8.74740 1.000 17.37409 73 GLU A CA 1
ATOM 1110 C C . GLU A 1 73 ? 6.56415 18.42488 8.79758 1.000 20.57905 73 GLU A C 1
ATOM 1111 O O . GLU A 1 73 ? 6.39616 17.49783 8.01115 1.000 24.10218 73 GLU A O 1
ATOM 1123 N N . TYR A 1 74 ? 5.66212 18.79313 9.70301 1.000 15.90853 74 TYR A N 1
ATOM 1124 C CA . TYR A 1 74 ? 4.36808 18.15353 9.88278 1.000 19.16083 74 TYR A CA 1
ATOM 1125 C C . TYR A 1 74 ? 3.31755 19.10847 9.36888 1.000 21.63115 74 TYR A C 1
ATOM 1126 O O . TYR A 1 74 ? 3.36512 20.30519 9.68717 1.000 21.94504 74 TYR A O 1
ATOM 1144 N N . THR A 1 75 ? 2.39450 18.58302 8.56282 1.000 20.40132 75 THR A N 1
ATOM 1145 C CA . THR A 1 75 ? 1.33149 19.35624 7.93512 1.000 15.98132 75 THR A CA 1
ATOM 1146 C C . THR A 1 75 ? 0.02119 18.77742 8.38589 1.000 21.13450 75 THR A C 1
ATOM 1147 O O . THR A 1 75 ? -0.14328 17.54882 8.38701 1.000 25.10516 75 THR A O 1
ATOM 1158 N N . CYS A 1 76 ? -0.86939 19.66280 8.83953 1.000 24.52291 76 CYS A N 1
ATOM 1159 C CA . CYS A 1 76 ? -2.25819 19.33852 9.10229 1.000 19.63737 76 CYS A CA 1
ATOM 1160 C C . CYS A 1 76 ? -3.06482 19.80413 7.90252 1.000 24.82988 76 CYS A C 1
ATOM 1161 O O . CYS A 1 76 ? -2.97447 20.97071 7.51243 1.000 19.10140 76 CYS A O 1
ATOM 1169 N N . MET A 1 77 ? -3.87145 18.90121 7.34262 1.000 16.14740 77 MET A N 1
ATOM 1170 C CA . MET A 1 77 ? -4.79799 19.24164 6.27515 1.000 14.35478 77 MET A CA 1
ATOM 1171 C C . MET A 1 77 ? -6.21960 19.00012 6.76149 1.000 21.35566 77 MET A C 1
ATOM 1172 O O . MET A 1 77 ? -6.52403 17.92145 7.28337 1.000 22.36476 77 MET A O 1
ATOM 1186 N N . ALA A 1 78 ? -7.07533 20.00058 6.57123 1.000 17.73083 78 ALA A N 1
ATOM 1187 C CA . ALA A 1 78 ? -8.51044 19.89281 6.84596 1.000 24.78087 78 ALA A CA 1
ATOM 1188 C C . ALA A 1 78 ? -9.28518 20.02214 5.54484 1.000 26.96571 78 ALA A C 1
ATOM 1189 O O . ALA A 1 78 ? -9.03145 20.95798 4.76202 1.000 17.31357 78 ALA A O 1
ATOM 1196 N N . SER A 1 79 ? -10.24496 19.11446 5.34095 1.000 25.19329 79 SER A N 1
ATOM 1197 C CA . SER A 1 79 ? -10.94130 18.94055 4.07476 1.000 23.27530 79 SER A CA 1
ATOM 1198 C C . SER A 1 79 ? -12.43811 18.79592 4.29874 1.000 22.86223 79 SER A C 1
ATOM 1199 O O . SER A 1 79 ? -12.87384 18.02846 5.16229 1.000 19.28860 79 SER A O 1
ATOM 1207 N N . ASN A 1 80 ? -13.21702 19.49260 3.47881 1.000 25.82156 80 ASN A N 1
ATOM 1208 C CA . ASN A 1 80 ? -14.64149 19.26439 3.39597 1.000 19.67896 80 ASN A CA 1
ATOM 1209 C C . ASN A 1 80 ? -15.12962 19.55577 1.97864 1.000 19.19314 80 ASN A C 1
ATOM 1210 O O . ASN A 1 80 ? -14.36260 19.92459 1.07750 1.000 17.46493 80 ASN A O 1
ATOM 1221 N N . ASP A 1 81 ? -16.42985 19.41175 1.79999 1.000 22.38995 81 ASP A N 1
ATOM 1222 C CA . ASP A 1 81 ? -17.03698 19.56572 0.47481 1.000 26.46767 81 ASP A CA 1
ATOM 1223 C C . ASP A 1 81 ? -16.73249 20.91891 -0.17501 1.000 32.99727 81 ASP A C 1
ATOM 1224 O O . ASP A 1 81 ? -16.99848 21.08480 -1.37024 1.000 22.94751 81 ASP A O 1
ATOM 1233 N N . TYR A 1 82 ? -16.33156 21.93292 0.59619 1.000 31.27108 82 TYR A N 1
ATOM 1234 C CA . TYR A 1 82 ? -16.12494 23.27124 0.05506 1.000 18.87123 82 TYR A CA 1
ATOM 1235 C C . TYR A 1 82 ? -14.66485 23.67897 0.00086 1.000 27.43525 82 TYR A C 1
ATOM 1236 O O . TYR A 1 82 ? -14.35309 24.81508 -0.38869 1.000 25.47673 82 TYR A O 1
ATOM 1254 N N . GLY A 1 83 ? -13.76194 22.79807 0.36235 1.000 25.06647 83 GLY A N 1
ATOM 1255 C CA . GLY A 1 83 ? -12.37046 23.13362 0.18598 1.000 16.45569 83 GLY A CA 1
ATOM 1256 C C . GLY A 1 83 ? -11.43464 22.36570 1.08977 1.000 18.19506 83 GLY A C 1
ATOM 1257 O O . GLY A 1 83 ? -11.81617 21.51246 1.88905 1.000 19.51974 83 GLY A O 1
ATOM 1261 N N . LYS A 1 84 ? -10.18326 22.73228 0.95727 1.000 19.32452 84 LYS A N 1
ATOM 1262 C CA . LYS A 1 84 ? -9.09976 22.09399 1.67360 1.000 29.68299 84 LYS A CA 1
ATOM 1263 C C . LYS A 1 84 ? -8.20575 23.20752 2.16866 1.000 18.63921 84 LYS A C 1
ATOM 1264 O O . LYS A 1 84 ? -7.97429 24.16655 1.43687 1.000 25.24645 84 LYS A O 1
ATOM 1283 N N . THR A 1 85 ? -7.66951 23.05767 3.37922 1.000 16.91452 85 THR A N 1
ATOM 1284 C CA . THR A 1 85 ? -6.84730 24.07559 4.01503 1.000 22.07671 85 THR A CA 1
ATOM 1285 C C . THR A 1 85 ? -5.73124 23.37815 4.76969 1.000 17.27204 85 THR A C 1
ATOM 1286 O O . THR A 1 85 ? -5.95671 22.32353 5.37943 1.000 19.71321 85 THR A O 1
ATOM 1297 N N . ILE A 1 86 ? -4.52588 23.94483 4.72620 1.000 25.23033 86 ILE A N 1
ATOM 1298 C CA . ILE A 1 86 ? -3.39643 23.30415 5.38175 1.000 34.12301 86 ILE A CA 1
ATOM 1299 C C . ILE A 1 86 ? -2.73754 24.29226 6.32304 1.000 20.82828 86 ILE A C 1
ATOM 1300 O O . ILE A 1 86 ? -2.87195 25.50840 6.17871 1.000 26.65947 86 ILE A O 1
ATOM 1316 N N . CYS A 1 87 ? -2.01436 23.74560 7.29329 1.000 16.56765 87 CYS A N 1
ATOM 1317 C CA . CYS A 1 87 ? -1.05923 24.52587 8.06758 1.000 20.92763 87 CYS A CA 1
ATOM 1318 C C . CYS A 1 87 ? 0.08884 23.58909 8.41692 1.000 19.34547 87 CYS A C 1
ATOM 1319 O O . CYS A 1 87 ? -0.07884 22.36105 8.46148 1.000 25.33765 87 CYS A O 1
ATOM 1327 N N . SER A 1 88 ? 1.25493 24.17019 8.67341 1.000 17.48998 88 SER A N 1
ATOM 1328 C CA . SER A 1 88 ? 2.45185 23.36732 8.89783 1.000 24.97126 88 SER A CA 1
ATOM 1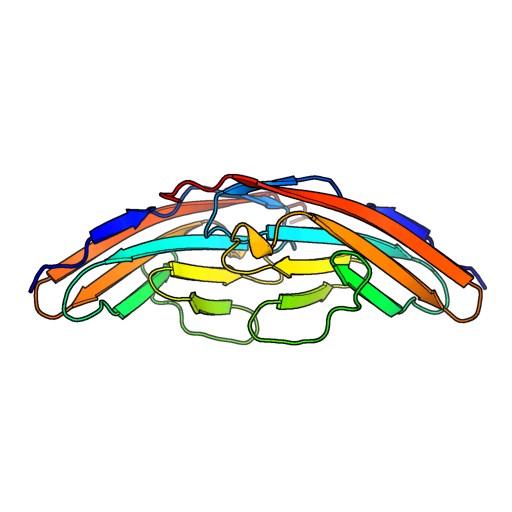329 C C . SER A 1 88 ? 3.27402 23.89479 10.06512 1.000 20.13236 88 SER A C 1
ATOM 1330 O O . SER A 1 88 ? 3.24667 25.07944 10.39919 1.000 24.79830 88 SER A O 1
ATOM 1338 N N . ALA A 1 89 ? 4.06680 22.99950 10.63327 1.000 16.80185 89 ALA A N 1
ATOM 1339 C CA . ALA A 1 89 ? 4.99795 23.34034 11.69878 1.000 20.73666 89 ALA A CA 1
ATOM 1340 C C . ALA A 1 89 ? 6.19925 22.42494 11.61474 1.000 19.14689 89 ALA A C 1
ATOM 1341 O O . ALA A 1 89 ? 6.11997 21.33152 11.05781 1.000 27.64386 89 ALA A O 1
ATOM 1348 N N . TYR A 1 90 ? 7.30390 22.87955 12.20546 1.000 21.04878 90 TYR A N 1
ATOM 1349 C CA . TYR A 1 90 ? 8.55023 22.12606 12.27060 1.000 21.29253 90 TYR A CA 1
ATOM 1350 C C . TYR A 1 90 ? 8.67974 21.54816 13.66677 1.000 23.68646 90 TYR A C 1
ATOM 1351 O O . TYR A 1 90 ? 8.61512 22.29314 14.66349 1.000 21.40753 90 TYR A O 1
ATOM 1369 N N . LEU A 1 91 ? 8.83720 20.22227 13.73730 1.000 20.37409 91 LEU A N 1
ATOM 1370 C CA . LEU A 1 91 ? 9.18349 19.52478 14.97133 1.000 16.03204 91 LEU A CA 1
ATOM 1371 C C . LEU A 1 91 ? 10.68256 19.24791 15.00679 1.000 23.37390 91 LEU A C 1
ATOM 1372 O O . LEU A 1 91 ? 11.19205 18.42962 14.23571 1.000 22.16971 91 LEU A O 1
ATOM 1388 N N . LYS A 1 92 ? 11.37592 19.88065 15.93238 1.000 21.39751 92 LYS A N 1
ATOM 1389 C CA . LYS A 1 92 ? 12.79731 19.63150 16.13001 1.000 20.62838 92 LYS A CA 1
ATOM 1390 C C . LYS A 1 92 ? 12.98311 18.70839 17.32555 1.000 23.04351 92 LYS A C 1
ATOM 1391 O O . LYS A 1 92 ? 12.38547 18.93127 18.39367 1.000 23.89154 92 LYS A O 1
ATOM 1410 N N . ILE A 1 93 ? 13.77188 17.65407 17.12406 1.000 22.41747 93 ILE A N 1
ATOM 1411 C CA . ILE A 1 93 ? 14.04001 16.64870 18.13083 1.000 21.18217 93 ILE A CA 1
ATOM 1412 C C . ILE A 1 93 ? 15.49836 16.78040 18.52048 1.000 30.51968 93 ILE A C 1
ATOM 1413 O O . ILE A 1 93 ? 16.39113 16.32811 17.78643 1.000 27.45150 93 ILE A O 1
ATOM 1429 N N . ASN A 1 94 ? 15.74302 17.33787 19.69727 1.000 22.19956 94 ASN A N 1
ATOM 1430 C CA . ASN A 1 94 ? 17.10864 17.47993 20.20906 1.000 23.37347 94 ASN A CA 1
ATOM 1431 C C . ASN A 1 94 ? 17.58925 16.13188 20.71499 1.000 23.43795 94 ASN A C 1
ATOM 1432 O O . ASN A 1 94 ? 17.05830 15.62370 21.70484 1.000 21.59357 94 ASN A O 1
ATOM 1443 N N . SER A 1 95 ? 18.57152 15.54554 20.02778 1.000 21.11154 95 SER A N 1
ATOM 1444 C CA . SER A 1 95 ? 19.00945 14.18186 20.28970 1.000 24.50721 95 SER A CA 1
ATOM 1445 C C . SER A 1 95 ? 20.50142 14.10903 20.62359 1.000 24.88921 95 SER A C 1
ATOM 1446 O O . SER A 1 95 ? 21.30642 14.96100 20.24614 1.000 20.15984 95 SER A O 1
ATOM 1454 N N . LYS A 1 96 ? 20.85667 13.03475 21.31260 1.000 23.51595 96 LYS A N 1
ATOM 1455 C CA . LYS A 1 96 ? 22.24279 12.74754 21.66785 1.000 26.19198 96 LYS A CA 1
ATOM 1456 C C . LYS A 1 96 ? 22.57245 11.36049 21.13432 1.000 26.45828 96 LYS A C 1
ATOM 1457 O O . LYS A 1 96 ? 21.74398 10.45196 21.21224 1.000 30.64262 96 LYS A O 1
ATOM 1476 N N . GLY A 1 97 ? 23.77448 11.17091 20.62120 1.000 28.31813 97 GLY A N 1
ATOM 1477 C CA . GLY A 1 97 ? 24.07602 9.87741 20.04392 1.000 32.37277 97 GLY A CA 1
ATOM 1478 C C . GLY A 1 97 ? 25.49183 9.83153 19.52706 1.000 33.94020 97 GLY A C 1
ATOM 1479 O O . GLY A 1 97 ? 26.27526 10.75812 19.71933 1.000 25.95808 97 GLY A O 1
ATOM 1483 N N . GLU A 1 98 ? 25.82429 8.69181 18.92424 1.000 30.71837 98 GLU A N 1
ATOM 1484 C CA . GLU A 1 98 ? 27.16283 8.45050 18.41618 1.000 52.67036 98 GLU A CA 1
ATOM 1485 C C . GLU A 1 98 ? 27.05963 7.75421 17.07314 1.000 48.77082 98 GLU A C 1
ATOM 1486 O O . GLU A 1 98 ? 26.19492 6.89782 16.87479 1.000 39.61515 98 GLU A O 1
ATOM 1498 N N . GLY A 1 99 ? 27.90068 8.17081 16.13895 1.000 45.68457 99 GLY A N 1
ATOM 1499 C CA . GLY A 1 99 ? 27.89241 7.61470 14.80216 1.000 60.67986 99 GLY A CA 1
ATOM 1500 C C . GLY A 1 99 ? 28.39729 6.18284 14.74535 1.000 46.68840 99 GLY A C 1
ATOM 1501 O O . GLY A 1 99 ? 28.98661 5.68997 15.70415 1.000 53.84559 99 GLY A O 1
ATOM 1505 N N . GLY B 1 1 ? 17.04243 -2.83390 48.22187 1.000 79.17737 1 GLY B N 1
ATOM 1506 C CA . GLY B 1 1 ? 15.72844 -2.73076 48.89994 1.000 74.54336 1 GLY B CA 1
ATOM 1507 C C . GLY B 1 1 ? 15.47175 -1.30872 49.30932 1.000 80.22228 1 GLY B C 1
ATOM 1508 O O . GLY B 1 1 ? 15.76236 -0.89818 50.44525 1.000 78.43745 1 GLY B O 1
ATOM 1514 N N . THR B 1 2 ? 14.93146 -0.54969 48.36722 1.000 82.95548 2 THR B N 1
ATOM 1515 C CA . THR B 1 2 ? 14.70025 0.86819 48.57404 1.000 95.82363 2 THR B CA 1
ATOM 1516 C C . THR B 1 2 ? 13.23464 1.24690 48.44265 1.000 96.04047 2 THR B C 1
ATOM 1517 O O . THR B 1 2 ? 12.45181 0.57731 47.76582 1.000 96.43442 2 THR B O 1
ATOM 1528 N N . GLY B 1 3 ? 12.88311 2.36103 49.07858 1.000 93.41862 3 GLY B N 1
ATOM 1529 C CA . GLY B 1 3 ? 11.72060 3.09602 48.66113 1.000 83.25398 3 GLY B CA 1
ATOM 1530 C C . GLY B 1 3 ? 12.08181 3.71962 47.32381 1.000 63.19696 3 GLY B C 1
ATOM 1531 O O . GLY B 1 3 ? 13.25343 3.74795 46.93273 1.000 60.54085 3 GLY B O 1
ATOM 1535 N N . PRO B 1 4 ? 11.09778 4.22664 46.59384 1.000 44.13106 4 PRO B N 1
ATOM 1536 C CA . PRO B 1 4 ? 11.38351 4.82580 45.27898 1.000 41.56397 4 PRO B CA 1
ATOM 1537 C C . PRO B 1 4 ? 11.97412 6.22979 45.36662 1.000 42.42996 4 PRO B C 1
ATOM 1538 O O . PRO B 1 4 ? 11.65526 7.00115 46.27302 1.000 58.49916 4 PRO B O 1
ATOM 1549 N N . ILE B 1 5 ? 12.80372 6.57662 44.36962 1.000 30.41013 5 ILE B N 1
ATOM 1550 C CA . ILE B 1 5 ? 13.43171 7.89047 44.28130 1.000 34.29844 5 ILE B CA 1
ATOM 1551 C C . ILE B 1 5 ? 13.07699 8.54547 42.94264 1.000 39.22412 5 ILE B C 1
ATOM 1552 O O . ILE B 1 5 ? 13.26532 7.94699 41.87604 1.000 36.20361 5 ILE B O 1
ATOM 1568 N N . PHE B 1 6 ? 12.59072 9.79159 43.00524 1.000 29.04778 6 PHE B N 1
ATOM 1569 C CA . PHE B 1 6 ? 12.35495 10.59828 41.80732 1.000 25.03227 6 PHE B CA 1
ATOM 1570 C C . PHE B 1 6 ? 13.66030 11.25316 41.36739 1.000 41.02093 6 PHE B C 1
ATOM 1571 O O . PHE B 1 6 ? 14.10131 12.26129 41.93066 1.000 40.74738 6 PHE B O 1
ATOM 1588 N N . ILE B 1 7 ? 14.26480 10.70343 40.31964 1.000 31.44936 7 ILE B N 1
ATOM 1589 C CA . ILE B 1 7 ? 15.40318 11.37147 39.69423 1.000 45.66495 7 ILE B CA 1
ATOM 1590 C C . ILE B 1 7 ? 14.96533 12.69618 39.09490 1.000 32.59673 7 ILE B C 1
ATOM 1591 O O . ILE B 1 7 ? 15.70304 13.68833 39.12843 1.000 42.48206 7 ILE B O 1
ATOM 1607 N N . LYS B 1 8 ? 13.75440 12.72827 38.54061 1.000 31.90913 8 LYS B N 1
ATOM 1608 C CA . LYS B 1 8 ? 13.15375 13.93172 37.98186 1.000 32.54110 8 LYS B CA 1
ATOM 1609 C C . LYS B 1 8 ? 11.72786 14.02929 38.51486 1.000 33.04160 8 LYS B C 1
ATOM 1610 O O . LYS B 1 8 ? 10.90300 13.15971 38.23819 1.000 31.36594 8 LYS B O 1
ATOM 1629 N N . GLU B 1 9 ? 11.43945 15.07665 39.27194 1.000 28.52667 9 GLU B N 1
ATOM 1630 C CA . GLU B 1 9 ? 10.09143 15.30829 39.76352 1.000 42.79420 9 GLU B CA 1
ATOM 1631 C C . GLU B 1 9 ? 9.27550 16.04364 38.71275 1.000 32.58938 9 GLU B C 1
ATOM 1632 O O . GLU B 1 9 ? 9.82018 16.62961 37.77653 1.000 27.46904 9 GLU B O 1
ATOM 1644 N N . VAL B 1 10 ? 7.94794 15.95952 38.84900 1.000 28.89039 10 VAL B N 1
ATOM 1645 C CA . VAL B 1 10 ? 7.05513 16.65158 37.92720 1.000 35.06673 10 VAL B CA 1
ATOM 1646 C C . VAL B 1 10 ? 7.21673 18.14962 38.10208 1.000 29.63027 10 VAL B C 1
ATOM 1647 O O . VAL B 1 10 ? 7.45875 18.65255 39.20778 1.000 28.33066 10 VAL B O 1
ATOM 1660 N N . SER B 1 11 ? 7.06034 18.87547 37.00683 1.000 30.87723 11 SER B N 1
ATOM 1661 C CA . SER B 1 11 ? 7.21515 20.32180 37.01137 1.000 34.85409 11 SER B CA 1
ATOM 1662 C C . SER B 1 11 ? 5.87457 21.00938 36.80457 1.000 36.28342 11 SER B C 1
ATOM 1663 O O . SER B 1 11 ? 4.98055 20.48094 36.13387 1.000 25.14766 11 SER B O 1
ATOM 1671 N N . ASN B 1 12 ? 5.73921 22.17758 37.42332 1.000 28.16218 12 ASN B N 1
ATOM 1672 C CA . ASN B 1 12 ? 4.61382 23.06506 37.14648 1.000 33.41755 12 ASN B CA 1
ATOM 1673 C C . ASN B 1 12 ? 4.63200 23.46904 35.67444 1.000 43.28538 12 ASN B C 1
ATOM 1674 O O . ASN B 1 12 ? 5.67801 23.48158 35.02259 1.000 30.16940 12 ASN B O 1
ATOM 1685 N N . ALA B 1 13 ? 3.45844 23.76472 35.12876 1.000 36.67031 13 ALA B N 1
ATOM 1686 C CA . ALA B 1 13 ? 3.41114 24.12236 33.71729 1.000 32.27557 13 ALA B CA 1
ATOM 1687 C C . ALA B 1 13 ? 2.18040 24.96592 33.41507 1.000 31.35566 13 ALA B C 1
ATOM 1688 O O . ALA B 1 13 ? 1.16647 24.89633 34.11887 1.000 29.27639 13 ALA B O 1
ATOM 1695 N N . ASP B 1 14 ? 2.31734 25.79275 32.37862 1.000 31.92691 14 ASP B N 1
ATOM 1696 C CA . ASP B 1 14 ? 1.26384 26.64572 31.83835 1.000 33.33726 14 ASP B CA 1
ATOM 1697 C C . ASP B 1 14 ? 1.03151 26.17697 30.41109 1.000 40.59766 14 ASP B C 1
ATOM 1698 O O . ASP B 1 14 ? 1.96866 26.18655 29.60630 1.000 28.46502 14 ASP B O 1
ATOM 1707 N N . ILE B 1 15 ? -0.20149 25.78566 30.09800 1.000 27.21117 15 ILE B N 1
ATOM 1708 C CA . ILE B 1 15 ? -0.55998 25.19031 28.81310 1.000 27.93080 15 ILE B CA 1
ATOM 1709 C C . ILE B 1 15 ? -1.74995 25.96388 28.27689 1.000 26.56831 15 ILE B C 1
ATOM 1710 O O . ILE B 1 15 ? -2.66112 26.31068 29.03914 1.000 25.52549 15 ILE B O 1
ATOM 1726 N N . SER B 1 16 ? -1.73629 26.22998 26.96269 1.000 22.36603 16 SER B N 1
ATOM 1727 C CA . SER B 1 16 ? -2.84836 26.90415 26.29180 1.000 25.37760 16 SER B CA 1
ATOM 1728 C C . SER B 1 16 ? -4.00046 25.92878 26.08149 1.000 20.51054 16 SER B C 1
ATOM 1729 O O . SER B 1 16 ? -3.79811 24.76094 25.71922 1.000 23.03941 16 SER B O 1
ATOM 1737 N N . MET B 1 17 ? -5.20949 26.42483 26.30901 1.000 28.38144 17 MET B N 1
ATOM 1738 C CA . MET B 1 17 ? -6.40685 25.62537 26.17495 1.000 24.81006 17 MET B CA 1
ATOM 1739 C C . MET B 1 17 ? -6.41489 24.92586 24.82491 1.000 18.52777 17 MET B C 1
ATOM 1740 O O . MET B 1 17 ? -6.10545 25.52113 23.78969 1.000 22.04194 17 MET B O 1
ATOM 1754 N N . GLY B 1 18 ? -6.76218 23.64289 24.85675 1.000 21.36810 18 GLY B N 1
ATOM 1755 C CA . GLY B 1 18 ? -6.84887 22.82049 23.68334 1.000 24.37324 18 GLY B CA 1
ATOM 1756 C C . GLY B 1 18 ? -5.56553 22.08073 23.36975 1.000 21.47078 18 GLY B C 1
ATOM 1757 O O . GLY B 1 18 ? -5.60037 21.03484 22.72823 1.000 23.35658 18 GLY B O 1
ATOM 1761 N N . ASP B 1 19 ? -4.43860 22.62494 23.78612 1.000 18.62289 19 ASP B N 1
ATOM 1762 C CA . ASP B 1 19 ? -3.15155 21.95392 23.63659 1.000 20.92752 19 ASP B CA 1
ATOM 1763 C C . ASP B 1 19 ? -3.01265 20.77994 24.63213 1.000 23.20987 19 ASP B C 1
ATOM 1764 O O . ASP B 1 19 ? -3.69517 20.69214 25.65758 1.000 23.38682 19 ASP B O 1
ATOM 1773 N N . VAL B 1 20 ? -2.11529 19.91307 24.34317 1.000 20.96525 20 VAL B N 1
ATOM 1774 C CA . VAL B 1 20 ? -1.85063 18.75426 25.18598 1.000 26.21362 20 VAL B CA 1
ATOM 1775 C C . VAL B 1 20 ? -0.87486 19.14432 26.29263 1.000 23.37151 20 VAL B C 1
ATOM 1776 O O . VAL B 1 20 ? 0.13945 19.80076 26.02912 1.000 17.57190 20 VAL B O 1
ATOM 1789 N N . ALA B 1 21 ? -1.14343 18.70050 27.51776 1.000 18.23288 21 ALA B N 1
ATOM 1790 C CA . ALA B 1 21 ? -0.19879 18.80085 28.62057 1.000 22.22394 21 ALA B CA 1
ATOM 1791 C C . ALA B 1 21 ? 0.44375 17.43326 28.88614 1.000 24.06611 21 ALA B C 1
ATOM 1792 O O . ALA B 1 21 ? -0.24625 16.42998 29.07376 1.000 17.67896 21 ALA B O 1
ATOM 1799 N N . THR B 1 22 ? 1.76347 17.41066 29.01151 1.000 16.97211 22 THR B N 1
ATOM 1800 C CA . THR B 1 22 ? 2.48191 16.18421 29.36508 1.000 18.23739 22 THR B CA 1
ATOM 1801 C C . THR B 1 22 ? 3.23301 16.47819 30.64326 1.000 25.91349 22 THR B C 1
ATOM 1802 O O . THR B 1 22 ? 4.07652 17.39081 30.68736 1.000 19.59759 22 THR B O 1
ATOM 1813 N N . LEU B 1 23 ? 2.96570 15.68549 31.66257 1.000 14.60745 23 LEU B N 1
ATOM 1814 C CA . LEU B 1 23 ? 3.63044 15.81140 32.94906 1.000 15.94633 23 LEU B CA 1
ATOM 1815 C C . LEU B 1 23 ? 4.48884 14.56355 33.05713 1.000 22.11230 23 LEU B C 1
ATOM 1816 O O . LEU B 1 23 ? 4.03050 13.46760 32.72936 1.000 21.87483 23 LEU B O 1
ATOM 1832 N N . SER B 1 24 ? 5.73885 14.74884 33.43503 1.000 18.95142 24 SER B N 1
ATOM 1833 C CA . SER B 1 24 ? 6.74528 13.69521 33.36847 1.000 23.86594 24 SER B CA 1
ATOM 1834 C C . SER B 1 24 ? 7.57763 13.60262 34.63590 1.000 25.40978 24 SER B C 1
ATOM 1835 O O . SER B 1 24 ? 7.81404 14.60050 35.32653 1.000 24.47779 24 SER B O 1
ATOM 1843 N N . VAL B 1 25 ? 8.04687 12.37990 34.90865 1.000 19.04740 25 VAL B N 1
ATOM 1844 C CA . VAL B 1 25 ? 8.96528 12.07940 36.00029 1.000 23.47025 25 VAL B CA 1
ATOM 1845 C C . VAL B 1 25 ? 9.95832 11.04714 35.48185 1.000 27.11213 25 VAL B C 1
ATOM 1846 O O . VAL B 1 25 ? 9.68986 10.33107 34.51485 1.000 30.63258 25 VAL B O 1
ATOM 1859 N N . THR B 1 26 ? 11.09636 10.95161 36.16924 1.000 30.19172 26 THR B N 1
ATOM 1860 C CA . THR B 1 26 ? 12.04554 9.83574 36.05123 1.000 26.93936 26 THR B CA 1
ATOM 1861 C C . THR B 1 26 ? 12.23309 9.28622 37.45776 1.000 29.10016 26 THR B C 1
ATOM 1862 O O . THR B 1 26 ? 12.50665 10.05403 38.38560 1.000 25.87962 26 THR B O 1
ATOM 1873 N N . VAL B 1 27 ? 12.04401 7.97969 37.63508 1.000 30.34742 27 VAL B N 1
ATOM 1874 C CA . VAL B 1 27 ? 12.06383 7.36334 38.95744 1.000 34.15110 27 VAL B CA 1
ATOM 1875 C C . VAL B 1 27 ? 12.90819 6.09492 38.93442 1.000 47.04948 27 VAL B C 1
ATOM 1876 O O . VAL B 1 27 ? 12.98361 5.39393 37.92174 1.000 57.41776 27 VAL B O 1
ATOM 1889 N N . ILE B 1 28 ? 13.51190 5.77453 40.07761 1.000 38.47878 28 ILE B N 1
ATOM 1890 C CA . ILE B 1 28 ? 14.27926 4.54043 40.23979 1.000 34.03534 28 ILE B CA 1
ATOM 1891 C C . ILE B 1 28 ? 13.97320 3.93559 41.60495 1.000 34.01302 28 ILE B C 1
ATOM 1892 O O . ILE B 1 28 ? 13.43261 4.58769 42.50248 1.000 41.25793 28 ILE B O 1
ATOM 1908 N N . GLY B 1 29 ? 14.38862 2.70235 41.77669 1.000 42.85053 29 GLY B N 1
ATOM 1909 C CA . GLY B 1 29 ? 14.14224 1.97032 43.00543 1.000 55.83080 29 GLY B CA 1
ATOM 1910 C C . GLY B 1 29 ? 14.10003 0.49800 42.68050 1.000 49.24784 29 GLY B C 1
ATOM 1911 O O . GLY B 1 29 ? 13.79097 0.07432 41.57520 1.000 52.03448 29 GLY B O 1
ATOM 1915 N N . ILE B 1 30 ? 14.41492 -0.33174 43.67844 1.000 53.41098 30 ILE B N 1
ATOM 1916 C CA . ILE B 1 30 ? 14.38131 -1.75418 43.54214 1.000 50.31330 30 ILE B CA 1
ATOM 1917 C C . ILE B 1 30 ? 13.54852 -2.30860 44.69760 1.000 45.44370 30 ILE B C 1
ATOM 1918 O O . ILE B 1 30 ? 13.84479 -1.98744 45.85170 1.000 45.17764 30 ILE B O 1
ATOM 1934 N N . PRO B 1 31 ? 12.47998 -3.07604 44.43555 1.000 44.07462 31 PRO B N 1
ATOM 1935 C CA . PRO B 1 31 ? 11.99109 -3.38353 43.07533 1.000 40.82275 31 PRO B CA 1
ATOM 1936 C C . PRO B 1 31 ? 11.41839 -2.18762 42.32317 1.000 56.75124 31 PRO B C 1
ATOM 1937 O O . PRO B 1 31 ? 11.17175 -1.12333 42.90444 1.000 42.19831 31 PRO B O 1
ATOM 1948 N N . LYS B 1 32 ? 11.21757 -2.38516 41.02561 1.000 56.01619 32 LYS B N 1
ATOM 1949 C CA . LYS B 1 32 ? 10.74533 -1.32673 40.14924 1.000 46.95686 32 LYS B CA 1
ATOM 1950 C C . LYS B 1 32 ? 9.44706 -0.73478 40.68778 1.000 43.45214 32 LYS B C 1
ATOM 1951 O O . LYS B 1 32 ? 8.45478 -1.46928 40.84639 1.000 42.86060 32 LYS B O 1
ATOM 1970 N N . PRO B 1 33 ? 9.40075 0.56989 40.96024 1.000 40.33857 33 PRO B N 1
ATOM 1971 C CA . PRO B 1 33 ? 8.18046 1.14472 41.52685 1.000 40.80331 33 PRO B CA 1
ATOM 1972 C C . PRO B 1 33 ? 7.06030 1.19301 40.51098 1.000 40.59169 33 PRO B C 1
ATOM 1973 O O . PRO B 1 33 ? 7.28051 1.32866 39.30399 1.000 36.72188 33 PRO B O 1
ATOM 1984 N N . LYS B 1 34 ? 5.83893 1.08601 41.01659 1.000 41.85315 34 LYS B N 1
ATOM 1985 C CA . LYS B 1 34 ? 4.65655 1.30724 40.19774 1.000 39.37348 34 LYS B CA 1
ATOM 1986 C C . LYS B 1 34 ? 4.29586 2.78217 40.30674 1.000 39.65138 34 LYS B C 1
ATOM 1987 O O . LYS B 1 34 ? 4.37924 3.37218 41.39215 1.000 31.02413 34 LYS B O 1
ATOM 2006 N N . ILE B 1 35 ? 3.89595 3.38027 39.18488 1.000 31.39385 35 ILE B N 1
ATOM 2007 C CA . ILE B 1 35 ? 3.62252 4.81257 39.10752 1.000 39.22348 35 ILE B CA 1
ATOM 2008 C C . ILE B 1 35 ? 2.11487 4.99695 39.01560 1.000 27.80930 35 ILE B C 1
ATOM 2009 O O . ILE B 1 35 ? 1.45530 4.32214 38.21623 1.000 34.52997 35 ILE B O 1
ATOM 2025 N N . GLN B 1 36 ? 1.57313 5.92541 39.80912 1.000 32.82668 36 GLN B N 1
ATOM 2026 C CA . GLN B 1 36 ? 0.17121 6.32051 39.69856 1.000 29.75196 36 GLN B CA 1
ATOM 2027 C C . GLN B 1 36 ? 0.03895 7.83720 39.77649 1.000 27.75732 36 GLN B C 1
ATOM 2028 O O . GLN B 1 36 ? 0.88923 8.53455 40.33962 1.000 25.74890 36 GLN B O 1
ATOM 2042 N N . TRP B 1 37 ? -1.05032 8.34709 39.20660 1.000 25.28334 37 TRP B N 1
ATOM 2043 C CA . TRP B 1 37 ? -1.29231 9.78532 39.16883 1.000 23.77464 37 TRP B CA 1
ATOM 2044 C C . TRP B 1 37 ? -2.64198 10.13526 39.79107 1.000 17.83742 37 TRP B C 1
ATOM 2045 O O . TRP B 1 37 ? -3.58170 9.33464 39.74483 1.000 24.03886 37 TRP B O 1
ATOM 2066 N N . PHE B 1 38 ? -2.69289 11.30825 40.43527 1.000 21.06830 38 PHE B N 1
ATOM 2067 C CA . PHE B 1 38 ? -3.89684 11.84718 41.08442 1.000 22.45513 38 PHE B CA 1
ATOM 2068 C C . PHE B 1 38 ? -4.17030 13.25321 40.54347 1.000 23.28643 38 PHE B C 1
ATOM 2069 O O . PHE B 1 38 ? -3.23988 13.99657 40.23354 1.000 21.06041 38 PHE B O 1
ATOM 2086 N N . PHE B 1 39 ? -5.44316 13.60041 40.38899 1.000 21.40501 39 PHE B N 1
ATOM 2087 C CA . PHE B 1 39 ? -5.83759 14.95329 40.03038 1.000 19.35999 39 PHE B CA 1
ATOM 2088 C C . PHE B 1 39 ? -6.71270 15.45162 41.17327 1.000 18.09052 39 PHE B C 1
ATOM 2089 O O . PHE B 1 39 ? -7.73824 14.83293 41.47230 1.000 25.76444 39 PHE B O 1
ATOM 2106 N N . ASN B 1 40 ? -6.25907 16.50586 41.85069 1.000 25.85657 40 ASN B N 1
ATOM 2107 C CA . ASN B 1 40 ? -6.90592 17.00702 43.06388 1.000 32.73635 40 ASN B CA 1
ATOM 2108 C C . ASN B 1 40 ? -7.31436 15.87133 44.00498 1.000 35.93767 40 ASN B C 1
ATOM 2109 O O . ASN B 1 40 ? -8.43465 15.82158 44.51999 1.000 34.47150 40 ASN B O 1
ATOM 2120 N N . GLY B 1 41 ? -6.38016 14.94785 44.22073 1.000 32.75028 41 GLY B N 1
ATOM 2121 C CA . GLY B 1 41 ? -6.51849 13.90596 45.21579 1.000 33.87074 41 GLY B CA 1
ATOM 2122 C C . GLY B 1 41 ? -7.21821 12.65714 44.74750 1.000 29.04046 41 GLY B C 1
ATOM 2123 O O . GLY B 1 41 ? -7.25482 11.67767 45.49579 1.000 27.25066 41 GLY B O 1
ATOM 2127 N N . VAL B 1 42 ? -7.70058 12.63105 43.50916 1.000 25.86381 42 VAL B N 1
ATOM 2128 C CA . VAL B 1 42 ? -8.44633 11.50103 42.97129 1.000 27.74335 42 VAL B CA 1
ATOM 2129 C C . VAL B 1 42 ? -7.53132 10.71972 42.04292 1.000 24.80023 42 VAL B C 1
ATOM 2130 O O . VAL B 1 42 ? -6.88562 11.30848 41.16575 1.000 21.44938 42 VAL B O 1
ATOM 2143 N N . LEU B 1 43 ? -7.45760 9.40173 42.25111 1.000 24.49454 43 LEU B N 1
ATOM 2144 C CA . LEU B 1 43 ? -6.64041 8.53784 41.40224 1.000 23.34433 43 LEU B CA 1
ATOM 2145 C C . LEU B 1 43 ? -7.13021 8.53612 39.95073 1.000 23.65804 43 LEU B C 1
ATOM 2146 O O . LEU B 1 43 ? -8.31569 8.34373 39.68237 1.000 30.47815 43 LEU B O 1
ATOM 2162 N N . LEU B 1 44 ? -6.21075 8.73101 39.00642 1.000 23.98985 44 LEU B N 1
ATOM 2163 C CA . LEU B 1 44 ? -6.57612 8.71984 37.59076 1.000 20.35365 44 LEU B CA 1
ATOM 2164 C C . LEU B 1 44 ? -6.45999 7.32289 37.02361 1.000 26.69287 44 LEU B C 1
ATOM 2165 O O . LEU B 1 44 ? -5.52930 6.58205 37.34127 1.000 34.63247 44 LEU B O 1
ATOM 2181 N N . THR B 1 45 ? -7.41631 6.98635 36.18881 1.000 31.72928 45 THR B N 1
ATOM 2182 C CA . THR B 1 45 ? -7.58836 5.70007 35.53827 1.000 33.04209 45 THR B CA 1
ATOM 2183 C C . THR B 1 45 ? -7.62382 5.93691 34.03237 1.000 38.20360 45 THR B C 1
ATOM 2184 O O . THR B 1 45 ? -8.02810 7.01254 33.57871 1.000 29.90655 45 THR B O 1
ATOM 2195 N N . PRO B 1 46 ? -7.33404 4.90257 33.24124 1.000 30.85202 46 PRO B N 1
ATOM 2196 C CA . PRO B 1 46 ? -7.38657 5.09589 31.78349 1.000 39.62965 46 PRO B CA 1
ATOM 2197 C C . PRO B 1 46 ? -8.76292 5.57138 31.37485 1.000 33.03613 46 PRO B C 1
ATOM 2198 O O . PRO B 1 46 ? -9.77798 5.16212 31.92829 1.000 29.30091 46 PRO B O 1
ATOM 2209 N N . SER B 1 47 ? -8.77955 6.54236 30.47182 1.000 32.95761 47 SER B N 1
ATOM 2210 C CA . SER B 1 47 ? -10.03963 7.06315 29.95904 1.000 25.89801 47 SER B CA 1
ATOM 2211 C C . SER B 1 47 ? -9.72876 7.91655 28.73803 1.000 35.81953 47 SER B C 1
ATOM 2212 O O . SER B 1 47 ? -8.56078 8.16394 28.39661 1.000 25.20188 47 SER B O 1
ATOM 2220 N N . ALA B 1 48 ? -10.79474 8.43174 28.13311 1.000 24.45864 48 ALA B N 1
ATOM 2221 C CA . ALA B 1 48 ? -10.65823 9.24059 26.93408 1.000 28.90050 48 ALA B CA 1
ATOM 2222 C C . ALA B 1 48 ? -9.83265 10.47155 27.20711 1.000 23.98810 48 ALA B C 1
ATOM 2223 O O . ALA B 1 48 ? -9.31208 11.07356 26.26337 1.000 23.66750 48 ALA B O 1
ATOM 2230 N N . ASP B 1 49 ? -9.70216 10.86837 28.47839 1.000 20.46253 49 ASP B N 1
ATOM 2231 C CA . ASP B 1 49 ? -9.10589 12.16248 28.79196 1.000 28.20952 49 ASP B CA 1
ATOM 2232 C C . ASP B 1 49 ? -7.59730 12.11879 29.01658 1.000 16.42266 49 ASP B C 1
ATOM 2233 O O . ASP B 1 49 ? -6.94966 13.17142 28.96807 1.000 19.45561 49 ASP B O 1
ATOM 2242 N N . TYR B 1 50 ? -7.03847 10.93443 29.25552 1.000 23.02609 50 TYR B N 1
ATOM 2243 C CA . TYR B 1 50 ? -5.67912 10.71184 29.73177 1.000 22.93714 50 TYR B CA 1
ATOM 2244 C C . TYR B 1 50 ? -5.01356 9.61346 28.90805 1.000 28.01555 50 TYR B C 1
ATOM 2245 O O . TYR B 1 50 ? -5.68642 8.70331 28.41750 1.000 27.38014 50 TYR B O 1
ATOM 2263 N N . LYS B 1 51 ? -3.72449 9.77334 28.63322 1.000 18.89835 51 LYS B N 1
ATOM 2264 C CA . LYS B 1 51 ? -2.88715 8.65318 28.21556 1.000 23.50230 51 LYS B CA 1
ATOM 2265 C C . LYS B 1 51 ? -1.73490 8.53571 29.19961 1.000 29.60314 51 LYS B C 1
ATOM 2266 O O . LYS B 1 51 ? -1.20163 9.54423 29.67391 1.000 22.12636 51 LYS B O 1
ATOM 2285 N N . PHE B 1 52 ? -1.41054 7.30791 29.57009 1.000 21.19299 52 PHE B N 1
ATOM 2286 C CA . PHE B 1 52 ? -0.31214 7.04269 30.48242 1.000 17.64382 52 PHE B CA 1
ATOM 2287 C C . PHE B 1 52 ? 0.78184 6.32193 29.71095 1.000 31.88786 52 PHE B C 1
ATOM 2288 O O . PHE B 1 52 ? 0.51776 5.28381 29.10843 1.000 34.98986 52 PHE B O 1
ATOM 2305 N N . VAL B 1 53 ? 1.96735 6.91554 29.63367 1.000 22.14363 53 VAL B N 1
ATOM 2306 C CA . VAL B 1 53 ? 3.05174 6.31636 28.86862 1.000 19.74786 53 VAL B CA 1
ATOM 2307 C C . VAL B 1 53 ? 4.29713 6.15581 29.72804 1.000 27.85647 53 VAL B C 1
ATOM 2308 O O . VAL B 1 53 ? 4.57039 6.96204 30.62111 1.000 25.92931 53 VAL B O 1
ATOM 2321 N N . PHE B 1 54 ? 5.08088 5.12746 29.41849 1.000 20.60261 54 PHE B N 1
ATOM 2322 C CA . PHE B 1 54 ? 6.33706 4.91073 30.11392 1.000 19.94346 54 PHE B CA 1
ATOM 2323 C C . PHE B 1 54 ? 7.36079 4.42193 29.11698 1.000 24.62396 54 PHE B C 1
ATOM 2324 O O . PHE B 1 54 ? 7.02306 3.85363 28.07074 1.000 19.86433 54 PHE B O 1
ATOM 2341 N N . ASP B 1 55 ? 8.61996 4.61841 29.49044 1.000 33.54351 55 ASP B N 1
ATOM 2342 C CA . ASP B 1 55 ? 9.75672 4.21194 28.67764 1.000 31.65962 55 ASP B CA 1
ATOM 2343 C C . ASP B 1 55 ? 10.93523 4.10808 29.64723 1.000 23.37278 55 ASP B C 1
ATOM 2344 O O . ASP B 1 55 ? 11.48449 5.12882 30.07221 1.000 22.59924 55 ASP B O 1
ATOM 2353 N N . GLY B 1 56 ? 11.27891 2.89424 30.02946 1.000 27.14267 56 GLY B N 1
ATOM 2354 C CA . GLY B 1 56 ? 12.36856 2.68729 30.96228 1.000 25.62398 56 GLY B CA 1
ATOM 2355 C C . GLY B 1 56 ? 12.01455 3.15825 32.35866 1.000 29.69254 56 GLY B C 1
ATOM 2356 O O . GLY B 1 56 ? 11.01449 2.71775 32.93658 1.000 28.91057 56 GLY B O 1
ATOM 2360 N N . ASP B 1 57 ? 12.77056 4.13109 32.86691 1.000 30.80240 57 ASP B N 1
ATOM 2361 C CA . ASP B 1 57 ? 12.48770 4.73056 34.16098 1.000 35.90492 57 ASP B CA 1
ATOM 2362 C C . ASP B 1 57 ? 11.63983 5.98773 34.03195 1.000 30.23630 57 ASP B C 1
ATOM 2363 O O . ASP B 1 57 ? 11.32431 6.61835 35.04309 1.000 41.28253 57 ASP B O 1
ATOM 2372 N N . ASP B 1 58 ? 11.27101 6.36482 32.81954 1.000 22.87262 58 ASP B N 1
ATOM 2373 C CA . ASP B 1 58 ? 10.57626 7.61343 32.56988 1.000 19.51230 58 ASP B CA 1
ATOM 2374 C C . ASP B 1 58 ? 9.08345 7.34542 32.45577 1.000 25.65406 58 ASP B C 1
ATOM 2375 O O . ASP B 1 58 ? 8.67368 6.34830 31.85158 1.000 23.58456 58 ASP B O 1
ATOM 2384 N N . HIS B 1 59 ? 8.27094 8.23538 33.02712 1.000 24.94943 59 HIS B N 1
ATOM 2385 C CA . HIS B 1 59 ? 6.82506 8.08697 32.94749 1.000 22.61135 59 HIS B CA 1
ATOM 2386 C C . HIS B 1 59 ? 6.19230 9.42627 32.65458 1.000 26.47286 59 HIS B C 1
ATOM 2387 O O . HIS B 1 59 ? 6.63432 10.43474 33.19237 1.000 21.91175 59 HIS B O 1
ATOM 2401 N N . SER B 1 60 ? 5.09806 9.41928 31.88453 1.000 22.61080 60 SER B N 1
ATOM 2402 C CA . SER B 1 60 ? 4.36121 10.64326 31.57998 1.000 20.14182 60 SER B CA 1
ATOM 2403 C C . SER B 1 60 ? 2.86630 10.43588 31.70164 1.000 24.97361 60 SER B C 1
ATOM 2404 O O . SER B 1 60 ? 2.33622 9.39892 31.29492 1.000 21.00607 60 SER B O 1
ATOM 2412 N N . LEU B 1 61 ? 2.19654 11.45260 32.22315 1.000 21.63309 61 LEU B N 1
ATOM 2413 C CA . LEU B 1 61 ? 0.75444 11.57338 32.10369 1.000 17.21460 61 LEU B CA 1
ATOM 2414 C C . LEU B 1 61 ? 0.460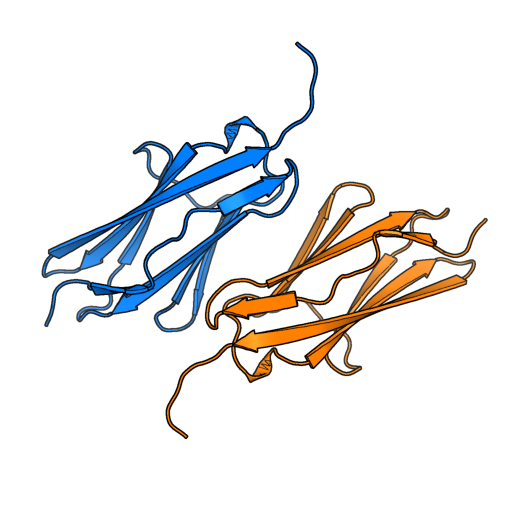69 12.58052 31.00935 1.000 26.41235 61 LEU B C 1
ATOM 2415 O O . LEU B 1 61 ? 0.95765 13.71075 31.05065 1.000 20.13601 61 LEU B O 1
ATOM 2431 N N . ILE B 1 62 ? -0.39949 12.20222 30.07382 1.000 20.42275 62 ILE B N 1
ATOM 2432 C CA . ILE B 1 62 ? -0.76520 13.05985 28.96836 1.000 22.36750 62 ILE B CA 1
ATOM 2433 C C . ILE B 1 62 ? -2.21149 13.45696 29.18857 1.000 23.80650 62 ILE B C 1
ATOM 2434 O O . ILE B 1 62 ? -3.07988 12.58655 29.23446 1.000 24.93582 62 ILE B O 1
ATOM 2450 N N . ILE B 1 63 ? -2.46128 14.76409 29.31386 1.000 19.20493 63 ILE B N 1
ATOM 2451 C CA . ILE B 1 63 ? -3.80151 15.32779 29.49585 1.000 15.52350 63 ILE B CA 1
ATOM 2452 C C . ILE B 1 63 ? -4.17029 15.94819 28.16095 1.000 13.67312 63 ILE B C 1
ATOM 2453 O O . ILE B 1 63 ? -3.65609 17.00836 27.77608 1.000 20.19887 63 ILE B O 1
ATOM 2469 N N . LEU B 1 64 ? -5.10554 15.32047 27.46991 1.000 19.29712 64 LEU B N 1
ATOM 2470 C CA . LEU B 1 64 ? -5.47864 15.78942 26.14536 1.000 18.76002 64 LEU B CA 1
ATOM 2471 C C . LEU B 1 64 ? -6.38654 17.01508 26.20455 1.000 24.66438 64 LEU B C 1
ATOM 2472 O O . LEU B 1 64 ? -7.12921 17.22310 27.17173 1.000 25.68792 64 LEU B O 1
ATOM 2488 N N . PHE B 1 65 ? -6.26915 17.87052 25.18468 1.000 19.31154 65 PHE B N 1
ATOM 2489 C CA . PHE B 1 65 ? -7.25744 18.92572 24.90256 1.000 22.90397 65 PHE B CA 1
ATOM 2490 C C . PHE B 1 65 ? -7.62543 19.72690 26.15849 1.000 16.57145 65 PHE B C 1
ATOM 2491 O O . PHE B 1 65 ? -8.78441 19.74645 26.59360 1.000 20.54118 65 PHE B O 1
ATOM 2508 N N . THR B 1 66 ? -6.62271 20.40663 26.72528 1.000 16.22208 66 THR B N 1
ATOM 2509 C CA . THR B 1 66 ? -6.77635 20.97468 28.06212 1.000 15.67913 66 THR B CA 1
ATOM 2510 C C . THR B 1 66 ? -7.84882 22.04222 28.08977 1.000 17.96128 66 THR B C 1
ATOM 2511 O O . THR B 1 66 ? -8.04416 22.79581 27.12353 1.000 20.32280 66 THR B O 1
ATOM 2522 N N . LYS B 1 67 ? -8.62448 21.99831 29.16662 1.000 24.42141 67 LYS B N 1
ATOM 2523 C CA . LYS B 1 67 ? -9.69640 22.92490 29.44491 1.000 21.37506 67 LYS B CA 1
ATOM 2524 C C . LYS B 1 67 ? -9.56544 23.35341 30.89661 1.000 20.66326 67 LYS B C 1
ATOM 2525 O O . LYS B 1 67 ? -8.79860 22.78689 31.69033 1.000 24.07886 67 LYS B O 1
ATOM 2544 N N . LEU B 1 68 ? -10.33757 24.35993 31.24391 1.000 23.85811 68 LEU B N 1
ATOM 2545 C CA . LEU B 1 68 ? -10.34637 24.82718 32.62460 1.000 29.37199 68 LEU B CA 1
ATOM 2546 C C . LEU B 1 68 ? -10.49294 23.67738 33.61619 1.000 27.97094 68 LEU B C 1
ATOM 2547 O O . LEU B 1 68 ? -9.88818 23.69680 34.69219 1.000 31.58918 68 LEU B O 1
ATOM 2563 N N . GLU B 1 69 ? -11.32579 22.68834 33.28832 1.000 29.34213 69 GLU B N 1
ATOM 2564 C CA . GLU B 1 69 ? -11.55398 21.55930 34.17755 1.000 34.59950 69 GLU B CA 1
ATOM 2565 C C . GLU B 1 69 ? -10.27099 20.79012 34.48641 1.000 40.19618 69 GLU B C 1
ATOM 2566 O O . GLU B 1 69 ? -10.22584 20.07888 35.48835 1.000 30.82326 69 GLU B O 1
ATOM 2578 N N . ASP B 1 70 ? -9.24849 20.88784 33.63364 1.000 23.38570 70 ASP B N 1
ATOM 2579 C CA . ASP B 1 70 ? -7.97573 20.19621 33.82144 1.000 35.87423 70 ASP B CA 1
ATOM 2580 C C . ASP B 1 70 ? -6.95847 20.99399 34.63053 1.000 24.14395 70 ASP B C 1
ATOM 2581 O O . ASP B 1 70 ? -5.89708 20.44660 34.96871 1.000 23.48523 70 ASP B O 1
ATOM 2590 N N . GLU B 1 71 ? -7.24741 22.26318 34.96256 1.000 21.58889 71 GLU B N 1
ATOM 2591 C CA . GLU B 1 71 ? -6.33222 23.03148 35.79933 1.000 21.16769 71 GLU B CA 1
ATOM 2592 C C . GLU B 1 71 ? -6.41268 22.58192 37.24656 1.000 32.43352 71 GLU B C 1
ATOM 2593 O O . GLU B 1 71 ? -7.50795 22.42023 37.79887 1.000 26.52387 71 GLU B O 1
ATOM 2605 N N . GLY B 1 72 ? -5.25332 22.36569 37.85375 1.000 22.01890 72 GLY B N 1
ATOM 2606 C CA . GLY B 1 72 ? -5.19661 21.98771 39.25606 1.000 22.95182 72 GLY B CA 1
ATOM 2607 C C . GLY B 1 72 ? -3.91682 21.21939 39.57653 1.000 30.60076 72 GLY B C 1
ATOM 2608 O O . GLY B 1 72 ? -2.91809 21.29715 38.86199 1.000 24.26153 72 GLY B O 1
ATOM 2612 N N . GLU B 1 73 ? -3.98346 20.46326 40.66848 1.000 28.27674 73 GLU B N 1
ATOM 2613 C CA . GLU B 1 73 ? -2.81431 19.80498 41.22757 1.000 20.98199 73 GLU B CA 1
ATOM 2614 C C . GLU B 1 73 ? -2.73216 18.34109 40.81344 1.000 25.81235 73 GLU B C 1
ATOM 2615 O O . GLU B 1 73 ? -3.62530 17.53989 41.11252 1.000 23.37545 73 GLU B O 1
ATOM 2627 N N . TYR B 1 74 ? -1.62161 17.98788 40.16325 1.000 23.32423 74 TYR B N 1
ATOM 2628 C CA . TYR B 1 74 ? -1.36044 16.62583 39.73162 1.000 18.36914 74 TYR B CA 1
ATOM 2629 C C . TYR B 1 74 ? -0.26955 16.09638 40.64568 1.000 19.96810 74 TYR B C 1
ATOM 2630 O O . TYR B 1 74 ? 0.69702 16.80897 40.94928 1.000 25.23194 74 TYR B O 1
ATOM 2648 N N . THR B 1 75 ? -0.49568 14.89904 41.16528 1.000 22.27571 75 THR B N 1
ATOM 2649 C CA . THR B 1 75 ? 0.40039 14.25460 42.10478 1.000 20.24292 75 THR B CA 1
ATOM 2650 C C . THR B 1 75 ? 0.84432 12.96201 41.45419 1.000 23.40551 75 THR B C 1
ATOM 2651 O O . THR B 1 75 ? 0.00803 12.17995 40.98356 1.000 26.20484 75 THR B O 1
ATOM 2662 N N . CYS B 1 76 ? 2.16157 12.74294 41.41425 1.000 24.29014 76 CYS B N 1
ATOM 2663 C CA . CYS B 1 76 ? 2.72062 11.47234 40.98739 1.000 17.66114 76 CYS B CA 1
ATOM 2664 C C . CYS B 1 76 ? 3.13397 10.68692 42.21828 1.000 25.43531 76 CYS B C 1
ATOM 2665 O O . CYS B 1 76 ? 3.82773 11.20453 43.09646 1.000 28.13852 76 CYS B O 1
ATOM 2673 N N . MET B 1 77 ? 2.70582 9.44332 42.29086 1.000 25.22373 77 MET B N 1
ATOM 2674 C CA . MET B 1 77 ? 3.12326 8.57932 43.38183 1.000 22.80744 77 MET B 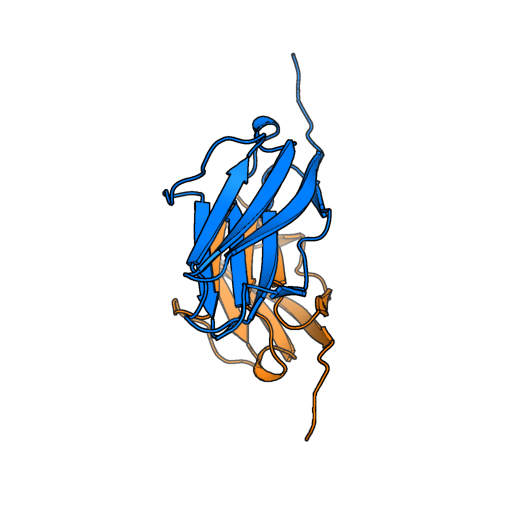CA 1
ATOM 2675 C C . MET B 1 77 ? 3.86088 7.37599 42.82103 1.000 23.09283 77 MET B C 1
ATOM 2676 O O . MET B 1 77 ? 3.40355 6.77786 41.84687 1.000 31.08628 77 MET B O 1
ATOM 2690 N N . ALA B 1 78 ? 5.02589 7.06721 43.41414 1.000 37.13899 78 ALA B N 1
ATOM 2691 C CA . ALA B 1 78 ? 5.85171 5.90728 43.07741 1.000 31.34417 78 ALA B CA 1
ATOM 2692 C C . ALA B 1 78 ? 5.89477 5.01737 44.30365 1.000 33.29370 78 ALA B C 1
ATOM 2693 O O . ALA B 1 78 ? 6.10890 5.51448 45.42107 1.000 29.52102 78 ALA B O 1
ATOM 2700 N N . SER B 1 79 ? 5.64144 3.71814 44.10402 1.000 32.52074 79 SER B N 1
ATOM 2701 C CA . SER B 1 79 ? 5.44121 2.75729 45.18851 1.000 46.13572 79 SER B CA 1
ATOM 2702 C C . SER B 1 79 ? 6.16845 1.44914 44.91654 1.000 45.88408 79 SER B C 1
ATOM 2703 O O . SER B 1 79 ? 6.16124 0.94945 43.79085 1.000 42.42089 79 SER B O 1
ATOM 2711 N N . ASN B 1 80 ? 6.77086 0.88056 45.95307 1.000 37.96742 80 ASN B N 1
ATOM 2712 C CA . ASN B 1 80 ? 7.232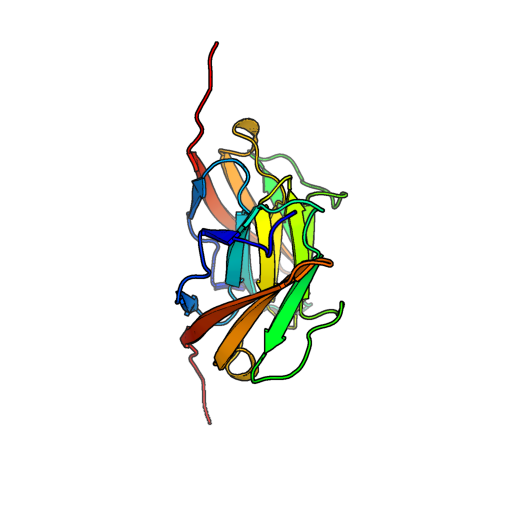31 -0.50699 45.90300 1.000 43.15025 80 ASN B CA 1
ATOM 2713 C C . ASN B 1 80 ? 7.07683 -1.06884 47.30875 1.000 45.12198 80 ASN B C 1
ATOM 2714 O O . ASN B 1 80 ? 6.46871 -0.43421 48.17959 1.000 39.03771 80 ASN B O 1
ATOM 2725 N N . ASP B 1 81 ? 7.56537 -2.29567 47.51059 1.000 59.58532 81 ASP B N 1
ATOM 2726 C CA . ASP B 1 81 ? 7.39757 -2.96680 48.79718 1.000 64.49618 81 ASP B CA 1
ATOM 2727 C C . ASP B 1 81 ? 8.05614 -2.20250 49.93684 1.000 55.75698 81 ASP B C 1
ATOM 2728 O O . ASP B 1 81 ? 7.62936 -2.31817 51.08932 1.000 85.02435 81 ASP B O 1
ATOM 2737 N N . TYR B 1 82 ? 9.08349 -1.41594 49.64158 1.000 44.39967 82 TYR B N 1
ATOM 2738 C CA . TYR B 1 82 ? 9.91128 -0.80798 50.66862 1.000 52.78219 82 TYR B CA 1
ATOM 2739 C C . TYR B 1 82 ? 9.63149 0.67306 50.86408 1.000 60.65127 82 TYR B C 1
ATOM 2740 O O . TYR B 1 82 ? 10.36620 1.34631 51.60114 1.000 53.43460 82 TYR B O 1
ATOM 2758 N N . GLY B 1 83 ? 8.59921 1.19046 50.23093 1.000 51.42377 83 GLY B N 1
ATOM 2759 C CA . GLY B 1 83 ? 8.17085 2.54074 50.52141 1.000 55.97249 83 GLY B CA 1
ATOM 2760 C C . GLY B 1 83 ? 7.41349 3.16389 49.37130 1.000 36.91609 83 GLY B C 1
ATOM 2761 O O . GLY B 1 83 ? 7.07979 2.51737 48.37175 1.000 34.91359 83 GLY B O 1
ATOM 2765 N N . LYS B 1 84 ? 7.08179 4.43637 49.58216 1.000 35.03511 84 LYS B N 1
ATOM 2766 C CA . LYS B 1 84 ? 6.35110 5.24545 48.62540 1.000 33.84675 84 LYS B CA 1
ATOM 2767 C C . LYS B 1 84 ? 6.87362 6.66561 48.68686 1.000 31.78255 84 LYS B C 1
ATOM 2768 O O . LYS B 1 84 ? 7.34452 7.11037 49.73964 1.000 33.09247 84 LYS B O 1
ATOM 2787 N N . THR B 1 85 ? 6.82216 7.36309 47.54774 1.000 34.06081 85 THR B N 1
ATOM 2788 C CA . THR B 1 85 ? 7.23295 8.76100 47.45907 1.000 29.47646 85 THR B CA 1
ATOM 2789 C C . THR B 1 85 ? 6.27822 9.50519 46.53353 1.000 22.53830 85 THR B C 1
ATOM 2790 O O . THR B 1 85 ? 5.85151 8.95972 45.51537 1.000 24.09605 85 THR B O 1
ATOM 2801 N N . ILE B 1 86 ? 5.94733 10.75379 46.86465 1.000 26.17026 86 ILE B N 1
ATOM 2802 C CA . ILE B 1 86 ? 5.06832 11.52284 45.98783 1.000 25.94848 86 ILE B CA 1
ATOM 2803 C C . ILE B 1 86 ? 5.73964 12.83063 45.60907 1.000 29.49704 86 ILE B C 1
ATOM 2804 O O . ILE B 1 86 ? 6.61201 13.34512 46.31527 1.000 27.24218 86 ILE B O 1
ATOM 2820 N N . CYS B 1 87 ? 5.32239 13.36208 44.46652 1.000 21.43647 87 CYS B N 1
ATOM 2821 C CA . CYS B 1 87 ? 5.62628 14.73710 44.08787 1.000 21.90077 87 CYS B CA 1
ATOM 2822 C C . CYS B 1 87 ? 4.42939 15.27238 43.31981 1.000 23.16512 87 CYS B C 1
ATOM 2823 O O . CYS B 1 87 ? 3.62841 14.50470 42.78211 1.000 27.27767 87 CYS B O 1
ATOM 2831 N N . SER B 1 88 ? 4.28780 16.59573 43.31209 1.000 21.14240 88 SER B N 1
ATOM 2832 C CA . SER B 1 88 ? 3.13651 17.23860 42.71832 1.000 22.30816 88 SER B CA 1
ATOM 2833 C C . SER B 1 88 ? 3.55052 18.46129 41.92372 1.000 25.71933 88 SER B C 1
ATOM 2834 O O . SER B 1 88 ? 4.59823 19.06279 42.16657 1.000 22.43841 88 SER B O 1
ATOM 2842 N N . ALA B 1 89 ? 2.66088 18.86987 41.01999 1.000 22.89337 89 ALA B N 1
ATOM 2843 C CA . ALA B 1 89 ? 2.86118 20.07611 40.24403 1.000 32.97958 89 ALA B CA 1
ATOM 2844 C C . ALA B 1 89 ? 1.49866 20.67128 39.96890 1.000 23.39758 89 ALA B C 1
ATOM 2845 O O . ALA B 1 89 ? 0.48121 19.97402 39.98401 1.000 24.23042 89 ALA B O 1
ATOM 2852 N N . TYR B 1 90 ? 1.50189 21.95645 39.67342 1.000 26.98524 90 TYR B N 1
ATOM 2853 C CA . TYR B 1 90 ? 0.29032 22.68458 39.33806 1.000 24.27704 90 TYR B CA 1
ATOM 2854 C C . TYR B 1 90 ? 0.25567 22.86719 37.82833 1.000 15.84011 90 TYR B C 1
ATOM 2855 O O . TYR B 1 90 ? 1.17736 23.44109 37.24882 1.000 24.34369 90 TYR B O 1
ATOM 2873 N N . LEU B 1 91 ? -0.80915 22.38209 37.19826 1.000 20.87306 91 LEU B N 1
ATOM 2874 C CA . LEU B 1 91 ? -1.04757 22.60974 35.78313 1.000 19.33365 91 LEU B CA 1
ATOM 2875 C C . LEU B 1 91 ? -2.04702 23.76023 35.64154 1.000 19.86479 91 LEU B C 1
ATOM 2876 O O . LEU B 1 91 ? -3.21304 23.62037 36.03052 1.000 18.12425 91 LEU B O 1
ATOM 2892 N N . LYS B 1 92 ? -1.58013 24.89081 35.09021 1.000 18.06932 92 LYS B N 1
ATOM 2893 C CA . LYS B 1 92 ? -2.38019 26.09250 34.82335 1.000 17.61909 92 LYS B CA 1
ATO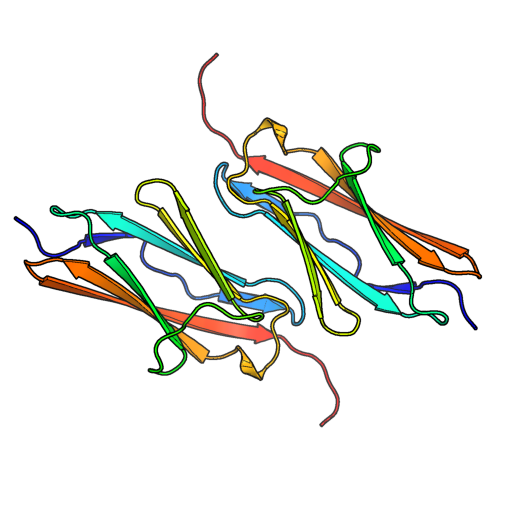M 2894 C C . LYS B 1 92 ? -2.76873 26.11633 33.34902 1.000 15.27155 92 LYS B C 1
ATOM 2895 O O . LYS B 1 92 ? -1.91092 25.97111 32.47315 1.000 20.94153 92 LYS B O 1
ATOM 2914 N N . ILE B 1 93 ? -4.03581 26.26080 33.07518 1.000 19.43945 93 ILE B N 1
ATOM 2915 C CA . ILE B 1 93 ? -4.53173 26.20468 31.69637 1.000 24.64341 93 ILE B CA 1
ATOM 2916 C C . ILE B 1 93 ? -4.96394 27.61061 31.32379 1.000 26.79590 93 ILE B C 1
ATOM 2917 O O . ILE B 1 93 ? -5.89909 28.14307 31.92015 1.000 27.45575 93 ILE B O 1
ATOM 2933 N N . ASN B 1 94 ? -4.24409 28.24660 30.41218 1.000 24.14793 94 ASN B N 1
ATOM 2934 C CA . ASN B 1 94 ? -4.65290 29.56364 29.93416 1.000 27.95817 94 ASN B CA 1
ATOM 2935 C C . ASN B 1 94 ? -5.76676 29.39113 28.91809 1.000 35.51742 94 ASN B C 1
ATOM 2936 O O . ASN B 1 94 ? -5.54101 28.92171 27.80056 1.000 28.88712 94 ASN B O 1
ATOM 2947 N N . SER B 1 95 ? -6.96089 29.77212 29.31460 1.000 30.98994 95 SER B N 1
ATOM 2948 C CA . SER B 1 95 ? -8.15506 29.58207 28.52270 1.000 37.78624 95 SER B CA 1
ATOM 2949 C C . SER B 1 95 ? -8.73932 30.94539 28.18633 1.000 35.78787 95 SER B C 1
ATOM 2950 O O . SER B 1 95 ? -8.52588 31.93037 28.89355 1.000 27.71228 95 SER B O 1
ATOM 2958 N N . LYS B 1 96 ? -9.48972 30.97556 27.10403 1.000 30.42945 96 LYS B N 1
ATOM 2959 C CA . LYS B 1 96 ? -10.21402 32.15017 26.64432 1.000 31.70787 96 LYS B CA 1
ATOM 2960 C C . LYS B 1 96 ? -11.66810 31.73716 26.55740 1.000 34.73689 96 LYS B C 1
ATOM 2961 O O . LYS B 1 96 ? -11.96703 30.58675 26.23252 1.000 41.74610 96 LYS B O 1
ATOM 2980 N N . GLY B 1 97 ? -12.58399 32.64889 26.83265 1.000 25.96651 97 GLY B N 1
ATOM 2981 C CA . GLY B 1 97 ? -13.96939 32.25304 26.70259 1.000 34.56385 97 GLY B CA 1
ATOM 2982 C C . GLY B 1 97 ? -14.91805 33.35485 27.09450 1.000 25.67003 97 GLY B C 1
ATOM 2983 O O . GLY B 1 97 ? -14.51440 34.47986 27.39673 1.000 23.15994 97 GLY B O 1
ATOM 2987 N N . GLU B 1 98 ? -16.19687 32.97853 27.11434 1.000 29.41169 98 GLU B N 1
ATOM 2988 C CA . GLU B 1 98 ? -17.29481 33.84099 27.51426 1.000 47.65845 98 GLU B CA 1
ATOM 2989 C C . GLU B 1 98 ? -18.03272 33.07542 28.60165 1.000 61.71652 98 GLU B C 1
ATOM 2990 O O . GLU B 1 98 ? -18.31603 31.88079 28.43848 1.000 51.01526 98 GLU B O 1
ATOM 3002 N N . GLY B 1 99 ? -18.30888 33.74824 29.71713 1.000 64.05670 99 GLY B N 1
ATOM 3003 C CA . GLY B 1 99 ? -18.88579 33.10359 30.88330 1.000 78.45846 99 GLY B CA 1
ATOM 3004 C C . GLY B 1 99 ? -20.31263 32.66339 30.66841 1.000 67.65777 99 GLY B C 1
ATOM 3005 O O . GLY B 1 99 ? -21.03502 33.32883 29.93920 1.000 66.49730 99 GLY B O 1
#

B-factor: mean 38.05, std 19.72, range [13.67, 167.95]

Radius of gyration: 18.45 Å; Cα contacts (8 Å, |Δi|>4): 502; chains: 2; bounding box: 50×37×51 Å

InterPro domains:
  IPR000719 Protein kinase domain [PF00069] (32179-32432)
  IPR000719 Protein kinase domain [PS50011] (32178-32432)
  IPR003598 Immunoglobulin subtype 2 [SM00408] (18-87)
  IPR003598 Immunoglobulin subtype 2 [SM00408] (116-183)
  IPR003598 Immunoglobulin subtype 2 [SM00408] (955-1022)
  IPR003598 Immunoglobulin subtype 2 [SM00408] (1094-1163)
  IPR003598 Immunoglobulin subtype 2 [SM00408] (1303-1371)
  IPR003598 Immunoglobulin subtype 2 [SM00408] (1469-1537)
  IPR003598 Immunoglobulin subtype 2 [SM00408] (1568-1637)
  IPR003598 Immunoglobulin subtype 2 [SM00408] (1853-1919)
  IPR003598 Immunoglobulin subtype 2 [SM00408] (2187-2253)
  IPR003598 Immunoglobulin subtype 2 [SM00408] (2279-2345)
  IPR003598 Immunoglobulin subtype 2 [SM00408] (2457-2523)
  IPR003598 Immunoglobulin subtype 2 [SM00408] (2632-2698)
  IPR003598 Immunoglobulin subtype 2 [SM00408] (3070-3136)
  IPR003598 Immunoglobulin subtype 2 [SM00408] (3251-3318)
  IPR003598 Immunoglobulin subtype 2 [SM00408] (3357-3423)
  IPR003598 Immunoglobulin subtype 2 [SM00408] (3515-3582)
  IPR003598 Immunoglobulin subtype 2 [SM00408] (3633-3701)
  IPR003598 Immunoglobulin subtype 2 [SM00408] (4301-4367)